Protein AF-A0A955WW92-F1 (afdb_monomer_lite)

Foldseek 3Di:
DDDDPDPPPPPQFDKDFDQLQAPLQCQLCVQAPQNQKAFADDQDPNNRYTHIDGDRVSDPSPCSSCVRGLGNRGIDTPPDDDDDDPDDVCVVPNPDPDPPDDDPPPPDDDPDDDPPPDDDDDDDPLCVVLVVCVVVVAQEEEEEDDPPNVVNLVVSVVVNVVVVGDRYHDPALLRRLVVLQVCLVVVHAYEYTEEQVSVVSNVVSVVVCVVVVRDYYYHYQYDRDDDPGDNTHDDNPD

Structure (mmCIF, N/CA/C/O backbone):
data_AF-A0A955WW92-F1
#
_entry.id   AF-A0A955WW92-F1
#
loop_
_atom_site.group_PDB
_atom_site.id
_atom_site.type_symbol
_atom_site.label_atom_id
_atom_site.label_alt_id
_atom_site.label_comp_id
_atom_site.label_asym_id
_atom_site.label_entity_id
_atom_site.label_seq_id
_atom_site.pdbx_PDB_ins_code
_atom_site.Cartn_x
_atom_site.Cartn_y
_atom_site.Cartn_z
_atom_site.occupancy
_atom_site.B_iso_or_equiv
_atom_site.auth_seq_id
_atom_site.auth_comp_id
_atom_site.auth_asym_id
_atom_site.auth_atom_id
_atom_site.pdbx_PDB_model_num
ATOM 1 N N . MET A 1 1 ? 54.633 -12.127 -27.081 1.00 38.53 1 MET A N 1
ATOM 2 C CA . MET A 1 1 ? 53.466 -12.913 -27.525 1.00 38.53 1 MET A CA 1
ATOM 3 C C . MET A 1 1 ? 52.402 -11.907 -27.925 1.00 38.53 1 MET A C 1
ATOM 5 O O . MET A 1 1 ? 52.014 -11.108 -27.085 1.00 38.53 1 MET A O 1
ATOM 9 N N . ALA A 1 2 ? 52.108 -11.813 -29.221 1.00 37.00 2 ALA A N 1
ATOM 10 C CA . ALA A 1 2 ? 51.209 -10.807 -29.782 1.00 37.00 2 ALA A CA 1
ATOM 11 C C . ALA A 1 2 ? 49.784 -10.985 -29.234 1.00 37.00 2 ALA A C 1
ATOM 13 O O . ALA A 1 2 ? 49.307 -12.113 -29.138 1.00 37.00 2 ALA A O 1
ATOM 14 N N . LEU A 1 3 ? 49.137 -9.876 -28.868 1.00 39.69 3 LEU A N 1
ATOM 15 C CA . LEU A 1 3 ? 47.709 -9.839 -28.565 1.00 39.69 3 LEU A CA 1
ATOM 16 C C . LEU A 1 3 ? 46.942 -10.151 -29.858 1.00 39.69 3 LEU A C 1
ATOM 18 O O . LEU A 1 3 ? 47.139 -9.476 -30.869 1.00 39.69 3 LEU A O 1
ATOM 22 N N . ASP A 1 4 ? 46.121 -11.198 -29.823 1.00 38.81 4 ASP A N 1
ATOM 23 C CA . ASP A 1 4 ? 45.221 -11.585 -30.908 1.00 38.81 4 ASP A CA 1
ATOM 24 C C . ASP A 1 4 ? 44.188 -10.459 -31.152 1.00 38.81 4 ASP A C 1
ATOM 26 O O . ASP A 1 4 ? 43.454 -10.099 -30.230 1.00 38.81 4 ASP A O 1
ATOM 30 N N . PRO A 1 5 ? 44.119 -9.861 -32.358 1.00 43.94 5 PRO A N 1
ATOM 31 C CA . PRO A 1 5 ? 43.208 -8.761 -32.670 1.00 43.94 5 PRO A CA 1
ATOM 32 C C . PRO A 1 5 ? 41.754 -9.200 -32.918 1.00 43.94 5 PRO A C 1
ATOM 34 O O . PRO A 1 5 ? 40.933 -8.379 -33.331 1.00 43.94 5 PRO A O 1
ATOM 37 N N . LYS A 1 6 ? 41.389 -10.462 -32.671 1.00 41.72 6 LYS A N 1
ATOM 38 C CA . LYS A 1 6 ? 39.992 -10.911 -32.709 1.00 41.72 6 LYS A CA 1
ATOM 39 C C . LYS A 1 6 ? 39.391 -10.936 -31.308 1.00 41.72 6 LYS A C 1
ATOM 41 O O . LYS A 1 6 ? 39.123 -11.996 -30.755 1.00 41.72 6 LYS A O 1
ATOM 46 N N . ALA A 1 7 ? 39.094 -9.753 -30.771 1.00 43.50 7 ALA A N 1
ATOM 47 C CA . ALA A 1 7 ? 38.021 -9.645 -29.791 1.00 43.50 7 ALA A CA 1
ATOM 48 C C . ALA A 1 7 ? 36.736 -10.129 -30.482 1.00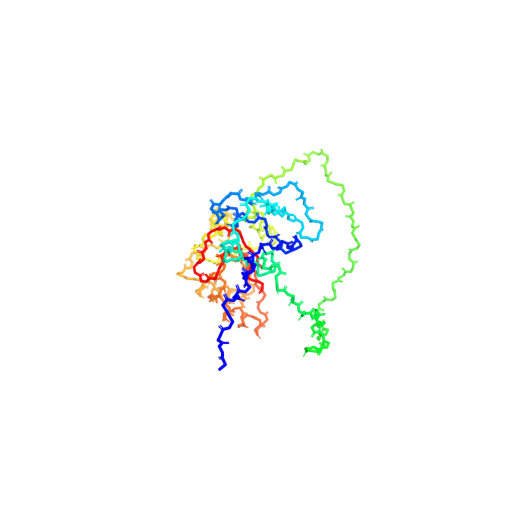 43.50 7 ALA A C 1
ATOM 50 O O . ALA A 1 7 ? 36.171 -9.443 -31.339 1.00 43.50 7 ALA A O 1
ATOM 51 N N . THR A 1 8 ? 36.334 -11.362 -30.182 1.00 45.41 8 THR A N 1
ATOM 52 C CA . THR A 1 8 ? 35.000 -11.891 -30.453 1.00 45.41 8 THR A CA 1
ATOM 53 C C . THR A 1 8 ? 34.001 -10.816 -30.043 1.00 45.41 8 THR A C 1
ATOM 55 O O . THR A 1 8 ? 34.018 -10.371 -28.899 1.00 45.41 8 THR A O 1
ATOM 58 N N . LYS A 1 9 ? 33.193 -10.322 -30.992 1.00 49.69 9 LYS A N 1
ATOM 59 C CA . LYS A 1 9 ? 32.118 -9.365 -30.700 1.00 49.69 9 LYS A CA 1
ATOM 60 C C . LYS A 1 9 ? 31.280 -9.961 -29.574 1.00 49.69 9 LYS A C 1
ATOM 62 O O . LYS A 1 9 ? 30.564 -10.923 -29.826 1.00 49.69 9 LYS A O 1
ATOM 67 N N . THR A 1 10 ? 31.395 -9.419 -28.366 1.00 60.53 10 THR A N 1
ATOM 68 C CA . THR A 1 10 ? 30.527 -9.791 -27.254 1.00 60.53 10 THR A CA 1
ATOM 69 C C . THR A 1 10 ? 29.104 -9.522 -27.718 1.00 60.53 10 THR A C 1
ATOM 71 O O . THR A 1 10 ? 28.773 -8.392 -28.097 1.00 60.53 10 THR A O 1
ATOM 74 N N . GLU A 1 11 ? 28.306 -10.579 -27.835 1.00 70.00 11 GLU A N 1
ATOM 75 C CA . GLU A 1 11 ? 26.920 -10.466 -28.260 1.00 70.00 11 GLU A CA 1
ATOM 76 C C . GLU A 1 11 ? 26.195 -9.559 -27.264 1.00 70.00 11 GLU A C 1
ATOM 78 O O . GLU A 1 11 ? 26.387 -9.670 -26.054 1.00 70.00 11 GLU A O 1
ATOM 83 N N . LYS A 1 12 ? 25.451 -8.570 -27.766 1.00 78.25 12 LYS A N 1
ATOM 84 C CA . LYS A 1 12 ? 24.792 -7.610 -26.878 1.00 78.25 12 LYS A CA 1
ATOM 85 C C . LYS A 1 12 ? 23.699 -8.331 -26.087 1.00 78.25 12 LYS A C 1
ATOM 87 O O . LYS A 1 12 ? 22.931 -9.070 -26.710 1.00 78.25 12 LYS A O 1
ATOM 92 N N . PRO A 1 13 ? 23.570 -8.073 -24.775 1.00 83.25 13 PRO A N 1
ATOM 93 C CA . PRO A 1 13 ? 22.548 -8.710 -23.963 1.00 83.25 13 PRO A CA 1
ATOM 94 C C . PRO A 1 13 ? 21.163 -8.350 -24.504 1.00 83.25 13 PRO A C 1
ATOM 96 O O . PRO A 1 13 ? 20.821 -7.176 -24.689 1.00 83.25 13 PRO A O 1
ATOM 99 N N . ARG A 1 14 ? 20.371 -9.382 -24.794 1.00 89.19 14 ARG A N 1
ATOM 100 C CA . ARG A 1 14 ? 18.961 -9.241 -25.162 1.00 89.19 14 ARG A CA 1
ATOM 101 C C . ARG A 1 14 ? 18.098 -9.471 -23.922 1.00 89.19 14 ARG A C 1
ATOM 103 O O . ARG A 1 14 ? 18.472 -10.300 -23.091 1.00 89.19 14 ARG A O 1
ATOM 110 N N . PRO A 1 15 ? 16.976 -8.745 -23.788 1.00 91.25 15 PRO A N 1
ATOM 111 C CA . PRO A 1 15 ? 16.075 -8.947 -22.668 1.00 91.25 15 PRO A CA 1
ATOM 112 C C . PRO A 1 15 ? 15.422 -10.328 -22.733 1.00 91.25 15 PRO A C 1
ATOM 114 O O . PRO A 1 15 ? 14.862 -10.705 -23.762 1.00 91.25 15 PRO A O 1
ATOM 117 N N . HIS A 1 16 ? 15.477 -11.034 -21.614 1.00 91.31 16 HIS A N 1
ATOM 118 C CA . HIS A 1 16 ? 14.640 -12.168 -21.269 1.00 91.31 16 HIS A CA 1
ATOM 119 C C . HIS A 1 16 ? 13.472 -11.676 -20.420 1.00 91.31 16 HIS A C 1
ATOM 121 O O . HIS A 1 16 ? 13.667 -10.829 -19.545 1.00 91.31 16 HIS A O 1
ATOM 127 N N . LEU A 1 17 ? 12.277 -12.208 -20.656 1.00 91.62 17 LEU A N 1
ATOM 128 C CA . LEU A 1 17 ? 11.113 -11.972 -19.812 1.00 91.62 17 LEU A CA 1
ATOM 129 C C . LEU A 1 17 ? 10.747 -13.274 -19.114 1.00 91.62 17 LEU A C 1
ATOM 131 O O . LEU A 1 17 ? 10.405 -14.248 -19.780 1.00 91.62 17 LEU A O 1
ATOM 135 N N . THR A 1 18 ? 10.726 -13.243 -17.788 1.00 91.06 18 THR A N 1
ATOM 136 C CA . THR A 1 18 ? 10.125 -14.310 -16.992 1.00 91.06 18 THR A CA 1
ATOM 137 C C . THR A 1 18 ? 8.721 -13.864 -16.596 1.00 91.06 18 THR A C 1
ATOM 139 O O . THR A 1 18 ? 8.537 -13.036 -15.701 1.00 91.06 18 THR A O 1
ATOM 142 N N . GLU A 1 19 ? 7.717 -14.364 -17.322 1.00 90.56 19 GLU A N 1
ATOM 143 C CA . GLU A 1 19 ? 6.335 -13.864 -17.246 1.00 90.56 19 GLU A CA 1
ATOM 144 C C . GLU A 1 19 ? 5.738 -13.924 -15.837 1.00 90.56 19 GLU A C 1
ATOM 146 O O . GLU A 1 19 ? 5.075 -12.971 -15.432 1.00 90.56 19 GLU A O 1
ATOM 151 N N . GLU A 1 20 ? 6.046 -14.964 -15.055 1.00 88.44 20 GLU A N 1
ATOM 152 C CA . GLU A 1 20 ? 5.532 -15.124 -13.683 1.00 88.44 20 GLU A CA 1
ATOM 153 C C . GLU A 1 20 ? 5.978 -14.010 -12.723 1.00 88.44 20 GLU A C 1
ATOM 155 O O . GLU A 1 20 ? 5.318 -13.738 -11.719 1.00 88.44 20 GLU A O 1
ATOM 160 N N . PHE A 1 21 ? 7.085 -13.335 -13.036 1.00 87.50 21 PHE A N 1
ATOM 161 C CA . PHE A 1 21 ? 7.579 -12.196 -12.270 1.00 87.50 21 PHE A CA 1
ATOM 162 C C . PHE A 1 21 ? 7.198 -10.862 -12.923 1.00 87.50 21 PHE A C 1
ATOM 164 O O . PHE A 1 21 ? 7.322 -9.803 -12.306 1.00 87.50 21 PHE A O 1
ATOM 171 N N . CYS A 1 22 ? 6.676 -10.859 -14.150 1.00 90.38 22 CYS A N 1
ATOM 172 C CA . CYS A 1 22 ? 6.310 -9.619 -14.816 1.00 90.38 22 CYS A CA 1
ATOM 173 C C . CYS A 1 22 ? 5.167 -8.903 -14.084 1.00 90.38 22 CYS A C 1
ATOM 175 O O . CYS A 1 22 ? 4.072 -9.427 -13.911 1.00 90.38 22 CYS A O 1
ATOM 177 N N . LYS A 1 23 ? 5.396 -7.642 -13.700 1.00 87.75 23 LYS A N 1
ATOM 178 C CA . LYS A 1 23 ? 4.391 -6.838 -12.984 1.00 87.75 23 LYS A CA 1
ATOM 179 C C . LYS A 1 23 ? 3.398 -6.105 -13.889 1.00 87.75 23 LYS A C 1
ATOM 181 O O . LYS A 1 23 ? 2.583 -5.342 -13.382 1.00 87.75 23 LYS A O 1
ATOM 186 N N . GLY A 1 24 ? 3.519 -6.235 -15.213 1.00 87.94 24 GLY A N 1
ATOM 187 C CA . GLY A 1 24 ? 2.654 -5.533 -16.176 1.00 87.94 24 GLY A CA 1
ATOM 188 C C . GLY A 1 24 ? 2.676 -3.999 -16.065 1.00 87.94 24 GLY A C 1
ATOM 189 O O . GLY A 1 24 ? 1.778 -3.319 -16.545 1.00 87.94 24 GLY A O 1
ATOM 190 N N . CYS A 1 25 ? 3.689 -3.418 -15.412 1.00 88.00 25 CYS A N 1
ATOM 191 C CA . CYS A 1 25 ? 3.707 -1.992 -15.062 1.00 88.00 25 CYS A CA 1
ATOM 192 C C . CYS A 1 25 ? 4.029 -1.044 -16.234 1.00 88.00 25 CYS A C 1
ATOM 194 O O . CYS A 1 25 ? 3.962 0.173 -16.069 1.00 88.00 25 CYS A O 1
ATOM 196 N N . GLY A 1 26 ? 4.456 -1.570 -17.389 1.00 89.94 26 GLY A N 1
ATOM 197 C CA . GLY A 1 26 ? 4.792 -0.776 -18.580 1.00 89.94 26 GLY A CA 1
ATOM 198 C C . GLY A 1 26 ? 6.066 0.082 -18.481 1.00 89.94 26 GLY A C 1
ATOM 199 O O . GLY A 1 26 ? 6.333 0.897 -19.369 1.00 89.94 26 GLY A O 1
ATOM 200 N N . ARG A 1 27 ? 6.898 -0.082 -17.440 1.00 88.56 27 ARG A N 1
ATOM 201 C CA . ARG A 1 27 ? 8.160 0.681 -17.307 1.00 88.56 27 ARG A CA 1
ATOM 202 C C . ARG A 1 27 ? 9.132 0.383 -18.445 1.00 88.56 27 ARG A C 1
ATOM 204 O O . ARG A 1 27 ? 9.668 1.309 -19.043 1.00 88.56 27 ARG A O 1
ATOM 211 N N . CYS A 1 28 ? 9.307 -0.890 -18.786 1.00 92.75 28 CYS A N 1
ATOM 212 C CA . CYS A 1 28 ? 10.159 -1.321 -19.892 1.00 92.75 28 CYS A CA 1
ATOM 213 C C . CYS A 1 28 ? 9.641 -0.857 -21.266 1.00 92.75 28 CYS A C 1
ATOM 215 O O . CYS A 1 28 ? 10.456 -0.534 -22.125 1.00 92.75 28 CYS A O 1
ATOM 217 N N . VAL A 1 29 ? 8.317 -0.732 -21.443 1.00 94.25 29 VAL A N 1
ATOM 218 C CA . VAL A 1 29 ? 7.686 -0.134 -22.637 1.00 94.25 29 VAL A CA 1
ATOM 219 C C . VAL A 1 29 ? 8.132 1.319 -22.788 1.00 94.25 29 VAL A C 1
ATOM 221 O O . VAL A 1 29 ? 8.684 1.704 -23.815 1.00 94.25 29 VAL A O 1
ATOM 224 N N . THR A 1 30 ? 7.974 2.114 -21.725 1.00 92.75 30 THR A N 1
ATOM 225 C CA . THR A 1 30 ? 8.376 3.533 -21.713 1.00 92.75 30 THR A CA 1
ATOM 226 C C . THR A 1 30 ? 9.889 3.707 -21.875 1.00 92.75 30 THR A C 1
ATOM 228 O O . THR A 1 30 ? 10.343 4.651 -22.516 1.00 92.75 30 THR A O 1
ATOM 231 N N . ALA A 1 31 ? 10.679 2.802 -21.296 1.00 93.62 31 ALA A N 1
ATOM 232 C CA . ALA A 1 31 ? 12.135 2.861 -21.341 1.00 93.62 31 ALA A CA 1
ATOM 233 C C . ALA A 1 31 ? 12.730 2.423 -22.689 1.00 93.62 31 ALA A C 1
ATOM 235 O O . ALA A 1 31 ? 13.904 2.691 -22.936 1.00 93.62 31 ALA A O 1
ATOM 236 N N . CYS A 1 32 ? 11.971 1.738 -23.554 1.00 95.06 32 CYS A N 1
ATOM 237 C CA . CYS A 1 32 ? 12.503 1.173 -24.789 1.00 95.06 32 CYS A CA 1
ATOM 238 C C . CYS A 1 32 ? 12.592 2.230 -25.910 1.00 95.06 32 CYS A C 1
ATOM 240 O O . CYS A 1 32 ? 11.572 2.572 -26.510 1.00 95.06 32 CYS A O 1
ATOM 242 N N . PRO A 1 33 ? 13.798 2.694 -26.303 1.00 94.06 33 PRO A N 1
ATOM 243 C CA . PRO A 1 33 ? 13.953 3.732 -27.330 1.00 94.06 33 PRO A CA 1
ATOM 244 C C . PRO A 1 33 ? 13.645 3.231 -28.748 1.00 94.06 33 PRO A C 1
ATOM 246 O O . PRO A 1 33 ? 13.582 4.014 -29.692 1.00 94.06 33 PRO A O 1
ATOM 249 N N . LYS A 1 34 ? 13.541 1.909 -28.915 1.00 95.38 34 LYS A N 1
ATOM 250 C CA . LYS A 1 34 ? 13.218 1.245 -30.180 1.00 95.38 34 LYS A CA 1
ATOM 251 C C . LYS A 1 34 ? 11.772 0.767 -30.246 1.00 95.38 34 LYS A C 1
ATOM 253 O O . LYS A 1 34 ? 11.393 0.230 -31.276 1.00 95.38 34 LYS A O 1
ATOM 258 N N . HIS A 1 35 ? 10.991 0.980 -29.182 1.00 95.12 35 HIS A N 1
ATOM 259 C CA . HIS A 1 35 ? 9.603 0.526 -29.082 1.00 95.12 35 HIS A CA 1
ATOM 260 C C . HIS A 1 35 ? 9.440 -0.983 -29.335 1.00 95.12 35 HIS A C 1
ATOM 262 O O . HIS A 1 35 ? 8.458 -1.424 -29.906 1.00 95.12 35 HIS A O 1
ATOM 268 N N . CYS A 1 36 ? 10.413 -1.781 -28.889 1.00 95.12 36 CYS A N 1
ATOM 269 C CA . CYS A 1 36 ? 10.411 -3.241 -29.025 1.00 95.12 36 CYS A CA 1
ATOM 270 C C . CYS A 1 36 ? 9.604 -3.960 -27.934 1.00 95.12 36 CYS A C 1
ATOM 272 O O . CYS A 1 36 ? 9.711 -5.175 -27.807 1.00 95.12 36 CYS A O 1
ATOM 274 N N . ILE A 1 37 ? 8.930 -3.222 -27.052 1.00 95.75 37 ILE A N 1
ATOM 275 C CA . ILE A 1 37 ? 8.246 -3.779 -25.885 1.00 95.75 37 ILE A CA 1
ATOM 276 C C . ILE A 1 37 ? 6.870 -3.145 -25.813 1.00 95.75 37 ILE A C 1
ATOM 278 O O . ILE A 1 37 ? 6.773 -1.918 -25.815 1.00 95.75 37 ILE A O 1
ATOM 282 N N . GLU A 1 38 ? 5.839 -3.971 -25.695 1.00 95.88 38 GLU A N 1
ATOM 283 C CA . GLU A 1 38 ? 4.443 -3.547 -25.577 1.00 95.88 38 GLU A CA 1
ATOM 284 C C . GLU A 1 38 ? 3.775 -4.243 -24.387 1.00 95.88 38 GLU A C 1
ATOM 286 O O . GLU A 1 38 ? 4.296 -5.224 -23.858 1.00 95.88 38 GLU A O 1
ATOM 291 N N . LEU A 1 39 ? 2.639 -3.720 -23.919 1.00 93.31 39 LEU A N 1
ATOM 292 C CA . LEU A 1 39 ? 1.809 -4.462 -22.968 1.00 93.31 39 LEU A CA 1
ATOM 293 C C . LEU A 1 39 ? 1.172 -5.639 -23.711 1.00 93.31 39 LEU A C 1
ATOM 295 O O . LEU A 1 39 ? 0.619 -5.434 -24.790 1.00 93.31 39 LEU A O 1
ATOM 299 N N . GLY A 1 40 ? 1.257 -6.840 -23.141 1.00 91.94 40 GLY A N 1
ATOM 300 C CA . GLY A 1 40 ? 0.605 -8.018 -23.697 1.00 91.94 40 GLY A CA 1
ATOM 301 C C . GLY A 1 40 ? -0.915 -7.962 -23.552 1.00 91.94 40 GLY A C 1
ATOM 302 O O . GLY A 1 40 ? -1.490 -7.002 -23.032 1.00 91.94 40 GLY A O 1
ATOM 303 N N . ASP A 1 41 ? -1.567 -9.021 -24.008 1.00 93.00 41 ASP A N 1
ATOM 304 C CA . ASP A 1 41 ? -3.021 -9.182 -24.002 1.00 93.00 41 ASP A CA 1
ATOM 305 C C . ASP A 1 41 ? -3.491 -10.412 -23.206 1.00 93.00 41 ASP A C 1
ATOM 307 O O . ASP A 1 41 ? -4.675 -10.514 -22.871 1.00 93.00 41 ASP A O 1
ATOM 311 N N . HIS A 1 42 ? -2.581 -11.320 -22.843 1.00 92.81 42 HIS A N 1
ATOM 312 C CA . HIS A 1 42 ? -2.877 -12.474 -21.998 1.00 92.81 42 HIS A CA 1
ATOM 313 C C . HIS A 1 42 ? -2.641 -12.189 -20.512 1.00 92.81 42 HIS A C 1
ATOM 315 O O . HIS A 1 42 ? -1.880 -11.304 -20.129 1.00 92.81 42 HIS A O 1
ATOM 321 N N . ILE A 1 43 ? -3.313 -12.956 -19.655 1.00 89.81 43 ILE A N 1
ATOM 322 C CA . ILE A 1 43 ? -3.103 -12.937 -18.204 1.00 89.81 43 ILE A CA 1
ATOM 323 C C . ILE A 1 43 ? -2.292 -14.179 -17.846 1.00 89.81 43 ILE A C 1
ATOM 325 O O . ILE A 1 43 ? -2.736 -15.298 -18.113 1.00 89.81 43 ILE A O 1
ATOM 329 N N . ASP A 1 44 ? -1.125 -13.992 -17.236 1.00 87.44 44 ASP A N 1
ATOM 330 C CA . ASP A 1 44 ? -0.325 -15.100 -16.725 1.00 87.44 44 ASP A CA 1
ATOM 331 C C . ASP A 1 44 ? -1.065 -15.766 -15.542 1.00 87.44 44 ASP A C 1
ATOM 333 O O .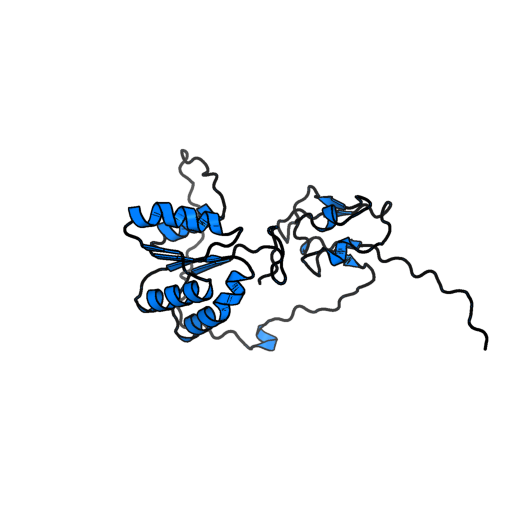 ASP A 1 44 ? -1.457 -15.084 -14.591 1.00 87.44 44 ASP A O 1
ATOM 337 N N . PRO A 1 45 ? -1.299 -17.090 -15.567 1.00 83.12 45 PRO A N 1
ATOM 338 C CA . PRO A 1 45 ? -2.136 -17.764 -14.575 1.00 83.12 45 PRO A CA 1
ATOM 339 C C . PRO A 1 45 ? -1.506 -17.839 -13.178 1.00 83.12 45 PRO A C 1
ATOM 341 O O . PRO A 1 45 ? -2.226 -18.099 -12.214 1.00 83.12 45 PRO A O 1
ATOM 344 N N . ARG A 1 46 ? -0.184 -17.649 -13.052 1.00 80.44 46 ARG A N 1
ATOM 345 C CA . ARG A 1 46 ? 0.516 -17.681 -11.760 1.00 80.44 46 ARG A CA 1
ATOM 346 C C . ARG A 1 46 ? 0.471 -16.327 -11.062 1.00 80.44 46 ARG A C 1
ATOM 348 O O . ARG A 1 46 ? 0.101 -16.253 -9.894 1.00 80.44 46 ARG A O 1
ATOM 355 N N . SER A 1 47 ? 0.840 -15.270 -11.773 1.00 80.38 47 SER A N 1
ATOM 356 C CA . SER A 1 47 ? 0.886 -13.900 -11.258 1.00 80.38 47 SER A CA 1
ATOM 357 C C . SER A 1 47 ? -0.476 -13.203 -11.293 1.00 80.38 47 SER A C 1
ATOM 359 O O . SER A 1 47 ? -0.717 -12.292 -10.501 1.00 80.38 47 SER A O 1
ATOM 361 N N . GLY A 1 48 ? -1.371 -13.607 -12.201 1.00 85.00 48 GLY A N 1
ATOM 362 C CA . GLY A 1 48 ? -2.644 -12.933 -12.465 1.00 85.00 48 GLY A CA 1
ATOM 363 C C . GLY A 1 48 ? -2.492 -11.571 -13.151 1.00 85.00 48 GLY A C 1
ATOM 364 O O . GLY A 1 48 ? -3.453 -10.802 -13.195 1.00 85.00 48 GLY A O 1
ATOM 365 N N . LEU A 1 49 ? -1.298 -11.248 -13.656 1.00 86.88 49 LEU A N 1
ATOM 366 C CA . LEU A 1 49 ? -0.977 -9.983 -14.315 1.00 86.88 49 LEU A CA 1
ATOM 367 C C . LEU A 1 49 ? -0.831 -10.179 -15.824 1.00 86.88 49 LEU A C 1
ATOM 369 O O . LEU A 1 49 ? -0.718 -11.304 -16.299 1.00 86.88 49 LEU A O 1
ATOM 373 N N . THR A 1 50 ? -0.845 -9.075 -16.570 1.00 92.12 50 THR A N 1
ATOM 374 C CA . THR A 1 50 ? -0.629 -9.061 -18.022 1.00 92.12 50 THR A CA 1
ATOM 375 C C . THR A 1 50 ? 0.843 -8.771 -18.317 1.00 92.12 50 THR A C 1
ATOM 377 O O . THR A 1 50 ? 1.271 -7.623 -18.130 1.00 92.12 50 THR A O 1
ATOM 380 N N . PRO A 1 51 ? 1.647 -9.774 -18.723 1.00 94.19 51 PRO A N 1
ATOM 381 C CA . PRO A 1 51 ? 3.059 -9.574 -19.020 1.00 94.19 51 PRO A CA 1
ATOM 382 C C . PRO A 1 51 ? 3.255 -8.684 -20.250 1.00 94.19 51 PRO A C 1
ATOM 384 O O . PRO A 1 51 ? 2.341 -8.467 -21.040 1.00 94.19 51 PRO A O 1
ATOM 387 N N . VAL A 1 52 ? 4.460 -8.141 -20.417 1.00 95.31 52 VAL A N 1
ATOM 388 C CA . VAL A 1 52 ? 4.824 -7.421 -21.648 1.00 95.31 52 VAL A CA 1
ATOM 389 C C . VAL A 1 52 ? 5.163 -8.395 -22.774 1.00 95.31 52 VAL A C 1
ATOM 391 O O . VAL A 1 52 ? 5.564 -9.522 -22.516 1.00 95.31 52 VAL A O 1
ATOM 394 N N . THR A 1 53 ? 5.075 -7.955 -24.023 1.00 95.12 53 THR A N 1
ATOM 395 C CA . THR A 1 53 ? 5.537 -8.718 -25.192 1.00 95.12 53 THR A CA 1
ATOM 396 C C . THR A 1 53 ? 6.814 -8.088 -25.744 1.00 95.12 53 THR A C 1
ATOM 398 O O . THR A 1 53 ? 6.958 -6.864 -25.722 1.00 95.12 53 THR A O 1
ATOM 401 N N . LEU A 1 54 ? 7.759 -8.913 -26.210 1.00 94.38 54 LEU A N 1
ATOM 402 C CA . LEU A 1 54 ? 9.069 -8.478 -26.708 1.00 94.38 54 LEU A CA 1
ATOM 403 C C . LEU A 1 54 ? 9.221 -8.756 -28.212 1.00 94.38 54 LEU A C 1
ATOM 405 O O . LEU A 1 54 ? 9.129 -9.904 -28.640 1.00 94.38 54 LEU A O 1
ATOM 409 N N . ASP A 1 55 ? 9.566 -7.731 -28.990 1.00 93.94 55 ASP A N 1
ATOM 410 C CA . ASP A 1 55 ? 10.091 -7.866 -30.353 1.00 93.94 55 ASP A CA 1
ATOM 411 C C . ASP A 1 55 ? 11.627 -7.871 -30.315 1.00 93.94 55 ASP A C 1
ATOM 413 O O . ASP A 1 55 ? 12.304 -6.838 -30.246 1.00 93.94 55 ASP A O 1
ATOM 417 N N . LEU A 1 56 ? 12.202 -9.072 -30.338 1.00 91.81 56 LEU A N 1
ATOM 418 C CA . LEU A 1 56 ? 13.651 -9.249 -30.303 1.00 91.81 56 LEU A CA 1
ATOM 419 C C . LEU A 1 56 ? 14.325 -9.016 -31.663 1.00 91.81 56 LEU A C 1
ATOM 421 O O . LEU A 1 56 ? 15.553 -8.906 -31.699 1.00 91.81 56 LEU A O 1
ATOM 425 N N . GLU A 1 57 ? 13.579 -8.925 -32.765 1.00 91.25 57 GLU A N 1
ATOM 426 C CA . GLU A 1 57 ? 14.147 -8.664 -34.093 1.00 91.25 57 GLU A CA 1
ATOM 427 C C . GLU A 1 57 ? 14.543 -7.192 -34.235 1.00 91.25 57 GLU A C 1
ATOM 429 O O . GLU A 1 57 ? 15.634 -6.881 -34.719 1.00 91.25 57 GLU A O 1
ATOM 434 N N . ALA A 1 58 ? 13.709 -6.284 -33.724 1.00 90.00 58 ALA A N 1
ATOM 435 C CA . ALA A 1 5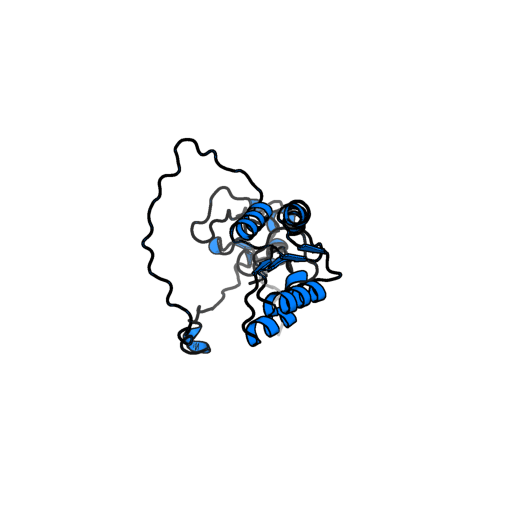8 ? 13.982 -4.847 -33.706 1.00 90.00 58 ALA A CA 1
ATOM 436 C C . ALA A 1 58 ? 14.935 -4.401 -32.570 1.00 90.00 58 ALA A C 1
ATOM 438 O O . ALA A 1 58 ? 15.361 -3.238 -32.519 1.00 90.00 58 ALA A O 1
ATOM 439 N N . CYS A 1 59 ? 15.285 -5.305 -31.648 1.00 92.56 59 CYS A N 1
ATOM 440 C CA . CYS A 1 59 ? 16.005 -4.976 -30.420 1.00 92.56 59 CYS A CA 1
ATOM 441 C C . CYS A 1 59 ? 17.482 -4.608 -30.655 1.00 92.56 59 CYS A C 1
ATOM 443 O O . CYS A 1 59 ? 18.260 -5.342 -31.263 1.00 92.56 59 CYS A O 1
ATOM 445 N N . SER A 1 60 ? 17.908 -3.474 -30.089 1.00 90.75 60 SER A N 1
ATOM 446 C CA . SER A 1 60 ? 19.294 -2.988 -30.176 1.00 90.75 60 SER A CA 1
ATOM 447 C C . SER A 1 60 ? 20.235 -3.529 -29.088 1.00 90.75 60 SER A C 1
ATOM 449 O O . SER A 1 60 ? 21.441 -3.260 -29.155 1.00 90.75 60 SER A O 1
ATOM 451 N N . GLY A 1 61 ? 19.700 -4.239 -28.085 1.00 91.19 61 GLY A N 1
ATOM 452 C CA . GLY A 1 61 ? 20.449 -4.754 -26.931 1.00 91.19 61 GLY A CA 1
ATOM 453 C C . GLY A 1 61 ? 21.037 -3.661 -26.028 1.00 91.19 61 GLY A C 1
ATOM 454 O O . GLY A 1 61 ? 22.161 -3.797 -25.559 1.00 91.19 61 GLY A O 1
ATOM 455 N N . CYS A 1 62 ? 20.338 -2.528 -25.858 1.00 91.38 62 CYS A N 1
ATOM 456 C CA . CYS A 1 62 ? 20.826 -1.383 -25.066 1.00 91.38 62 CYS A CA 1
ATOM 457 C C . CYS A 1 62 ? 20.686 -1.541 -23.545 1.00 91.38 62 CYS A C 1
ATOM 459 O O . CYS A 1 62 ? 21.371 -0.849 -22.804 1.00 91.38 62 CYS A O 1
ATOM 461 N N . GLY A 1 63 ? 19.777 -2.405 -23.100 1.00 90.12 63 GLY A N 1
ATOM 462 C CA . GLY A 1 63 ? 19.595 -2.767 -21.699 1.00 90.12 63 GLY A CA 1
ATOM 463 C C . GLY A 1 63 ? 18.753 -1.876 -20.797 1.00 90.12 63 GLY A C 1
ATOM 464 O O . GLY A 1 63 ? 18.402 -2.267 -19.691 1.00 90.12 63 GLY A O 1
ATOM 465 N N . LEU A 1 64 ? 18.271 -0.749 -21.309 1.00 92.19 64 LEU A N 1
ATOM 466 C CA . LEU A 1 64 ? 17.424 0.173 -20.542 1.00 92.19 64 LEU A CA 1
ATOM 467 C C . LEU A 1 64 ? 16.148 -0.470 -19.965 1.00 92.19 64 LEU A C 1
ATOM 469 O O . LEU A 1 64 ? 15.587 0.025 -18.993 1.00 92.19 64 LEU A O 1
ATOM 473 N N . CYS A 1 65 ? 15.667 -1.561 -20.563 1.00 91.69 65 CYS A N 1
ATOM 474 C CA . CYS A 1 65 ? 14.478 -2.272 -20.099 1.00 91.69 65 CYS A CA 1
ATOM 475 C C . CYS A 1 65 ? 14.700 -3.057 -18.798 1.00 91.69 65 CYS A C 1
ATOM 477 O O . CYS A 1 65 ? 13.784 -3.070 -17.978 1.00 91.69 65 CYS A O 1
ATOM 479 N N . PHE A 1 66 ? 15.875 -3.664 -18.593 1.00 88.62 66 PHE A N 1
ATOM 480 C CA . PHE A 1 66 ? 16.199 -4.341 -17.333 1.00 88.62 66 PHE A CA 1
ATOM 481 C C . PHE A 1 66 ? 16.550 -3.334 -16.234 1.00 88.62 66 PHE A C 1
ATOM 483 O O . PHE A 1 66 ? 16.038 -3.462 -15.127 1.00 88.62 66 PHE A O 1
ATOM 490 N N . ASP A 1 67 ? 17.271 -2.255 -16.557 1.00 87.31 67 ASP A N 1
ATOM 491 C CA . ASP A 1 67 ? 17.540 -1.164 -15.600 1.00 87.31 67 ASP A CA 1
ATOM 492 C C . ASP A 1 67 ? 16.252 -0.481 -15.103 1.00 87.31 67 ASP A C 1
ATOM 494 O O . ASP A 1 67 ? 16.174 0.004 -13.974 1.00 87.31 67 ASP A O 1
ATOM 498 N N . ALA A 1 68 ? 15.223 -0.423 -15.953 1.00 88.88 68 ALA A N 1
ATOM 499 C CA . ALA A 1 68 ? 13.926 0.152 -15.610 1.00 88.88 68 ALA A CA 1
ATOM 500 C C . ALA A 1 68 ? 12.979 -0.831 -14.900 1.00 88.88 68 ALA A C 1
ATOM 502 O O . ALA A 1 68 ? 11.918 -0.408 -14.417 1.00 88.88 68 ALA A O 1
ATOM 503 N N . CYS A 1 69 ? 13.300 -2.127 -14.869 1.00 88.31 69 CYS A N 1
ATOM 504 C CA . CYS A 1 69 ? 12.409 -3.136 -14.317 1.00 88.31 69 CYS A CA 1
ATOM 505 C C . CYS A 1 69 ? 12.339 -2.994 -12.782 1.00 88.31 69 CYS A C 1
ATOM 507 O O . CYS A 1 69 ? 13.373 -3.018 -12.121 1.00 88.31 69 CYS A O 1
ATOM 509 N N . PRO A 1 70 ? 11.139 -2.838 -12.179 1.00 80.75 70 PRO A N 1
ATOM 510 C CA . PRO A 1 70 ? 10.998 -2.804 -10.718 1.00 80.75 70 PRO A CA 1
ATOM 511 C C . PRO A 1 70 ? 11.202 -4.173 -10.067 1.00 80.75 70 PRO A C 1
ATOM 513 O O . PRO A 1 70 ? 11.336 -4.246 -8.852 1.00 80.75 70 PRO A O 1
ATOM 516 N N . GLU A 1 71 ? 11.121 -5.235 -10.864 1.00 84.75 71 GLU A N 1
ATOM 517 C CA . GLU A 1 71 ? 11.204 -6.616 -10.423 1.00 84.75 71 GLU A CA 1
ATOM 518 C C . GLU A 1 71 ? 12.488 -7.220 -11.003 1.00 84.75 71 GLU A C 1
ATOM 520 O O . GLU A 1 71 ? 12.538 -7.420 -12.222 1.00 84.75 71 GLU A O 1
ATOM 525 N N . PRO A 1 72 ? 13.518 -7.502 -10.187 1.00 70.94 72 PRO A N 1
ATOM 526 C CA . PRO A 1 72 ? 14.801 -8.012 -10.676 1.00 70.94 72 PRO A CA 1
ATOM 527 C C . PRO A 1 72 ? 14.676 -9.300 -11.502 1.00 70.94 72 PRO A C 1
ATOM 529 O O . PRO A 1 72 ? 15.515 -9.548 -12.362 1.00 70.94 72 PRO A O 1
ATOM 532 N N . PHE A 1 73 ? 13.616 -10.086 -11.290 1.00 80.50 73 PHE A N 1
ATOM 533 C CA . PHE A 1 73 ? 13.380 -11.346 -12.001 1.00 80.50 73 PHE A CA 1
ATOM 534 C C . PHE A 1 73 ? 12.413 -11.234 -13.177 1.00 80.50 73 PHE A C 1
ATOM 536 O O . PHE A 1 73 ? 12.313 -12.159 -13.973 1.00 80.50 73 PHE A O 1
ATOM 543 N N . GLY A 1 74 ? 11.703 -10.113 -13.316 1.00 86.69 74 GLY A N 1
ATOM 544 C CA . GLY A 1 74 ? 10.736 -9.932 -14.394 1.00 86.69 74 GLY A CA 1
ATOM 545 C C . GLY A 1 74 ? 11.432 -9.826 -15.743 1.00 86.69 74 GLY A C 1
ATOM 546 O O . GLY A 1 74 ? 11.086 -10.537 -16.679 1.00 86.69 74 GLY A O 1
ATOM 547 N N . LEU A 1 75 ? 12.422 -8.940 -15.845 1.00 90.06 75 LEU A N 1
ATOM 548 C CA . LEU A 1 75 ? 13.101 -8.641 -17.099 1.00 90.06 75 LEU A CA 1
ATOM 549 C C . LEU A 1 75 ? 14.605 -8.562 -16.841 1.00 90.06 75 LEU A C 1
ATOM 551 O O . LEU A 1 75 ? 15.060 -7.664 -16.137 1.00 90.06 75 LEU A O 1
ATOM 555 N N . HIS A 1 76 ? 15.358 -9.509 -17.393 1.00 87.62 76 HIS A N 1
ATOM 556 C CA . HIS A 1 76 ? 16.784 -9.686 -17.110 1.00 87.62 76 HIS A CA 1
ATOM 557 C C . HIS A 1 76 ? 17.573 -10.018 -18.386 1.00 87.62 76 HIS A C 1
ATOM 559 O O . HIS A 1 76 ? 16.979 -10.338 -19.415 1.00 87.62 76 HIS A O 1
ATOM 565 N N . PRO A 1 77 ? 18.908 -9.914 -18.380 1.00 87.94 77 PRO A N 1
ATOM 566 C CA . PRO A 1 77 ? 19.726 -10.358 -19.506 1.00 87.94 77 PRO A CA 1
ATOM 567 C C . PRO A 1 77 ? 19.663 -11.889 -19.693 1.00 87.94 77 PRO A C 1
ATOM 569 O O . PRO A 1 77 ? 19.642 -12.636 -18.714 1.00 87.94 77 PRO A O 1
ATOM 572 N N . ASN A 1 78 ? 19.632 -12.360 -20.949 1.00 77.25 78 ASN A N 1
ATOM 573 C CA . ASN A 1 78 ? 19.611 -13.795 -21.304 1.00 77.25 78 ASN A CA 1
ATOM 574 C C . ASN A 1 78 ? 20.845 -14.592 -20.822 1.00 77.25 78 ASN A C 1
ATOM 576 O O . ASN A 1 78 ? 20.805 -15.816 -20.822 1.00 77.25 78 ASN A O 1
ATOM 580 N N . ASP A 1 79 ? 21.947 -13.928 -20.476 1.00 67.62 79 ASP A N 1
ATOM 581 C CA . ASP A 1 79 ? 23.204 -14.540 -20.028 1.00 67.62 79 ASP A CA 1
ATOM 582 C C . ASP A 1 79 ? 23.291 -14.730 -18.505 1.00 67.62 79 ASP A C 1
ATOM 584 O O . ASP A 1 79 ? 24.306 -15.216 -18.006 1.00 67.62 79 ASP A O 1
ATOM 588 N N . VAL A 1 80 ? 22.237 -14.376 -17.762 1.00 64.56 80 VAL A N 1
ATOM 589 C CA . VAL A 1 80 ? 22.175 -14.596 -16.315 1.00 64.56 80 VAL A CA 1
ATOM 590 C C . VAL A 1 80 ? 21.395 -15.874 -16.028 1.00 64.56 80 VAL A C 1
ATOM 592 O O . VAL A 1 80 ? 20.166 -15.873 -15.980 1.00 64.56 80 VAL A O 1
ATOM 595 N N . GLU A 1 81 ? 22.122 -16.971 -15.825 1.00 60.19 81 GLU A N 1
ATOM 596 C CA . GLU A 1 81 ? 21.587 -18.123 -15.105 1.00 60.19 81 GLU A CA 1
ATOM 597 C C . GLU A 1 81 ? 21.629 -17.809 -13.619 1.00 60.19 81 GLU A C 1
ATOM 599 O O . GLU A 1 81 ? 22.679 -17.519 -13.041 1.00 60.19 81 GLU A O 1
ATOM 604 N N . TYR A 1 82 ? 20.463 -17.845 -13.001 1.00 59.56 82 TYR A N 1
ATOM 605 C CA . TYR A 1 82 ? 20.365 -17.684 -11.577 1.00 59.56 82 TYR A CA 1
ATOM 606 C C . TYR A 1 82 ? 20.134 -19.038 -10.911 1.00 59.56 82 TYR A C 1
ATOM 608 O O . TYR A 1 82 ? 19.076 -19.648 -11.055 1.00 59.56 82 TYR A O 1
ATOM 616 N N . GLU A 1 83 ? 21.122 -19.499 -10.152 1.00 55.66 83 GLU A N 1
ATOM 617 C CA . GLU A 1 83 ? 20.961 -20.643 -9.262 1.00 55.66 83 GLU A CA 1
ATOM 618 C C . GLU A 1 83 ? 20.382 -20.157 -7.929 1.00 55.66 83 GLU A C 1
ATOM 620 O O . GLU A 1 83 ? 21.098 -19.661 -7.058 1.00 55.66 83 GLU A O 1
ATOM 625 N N . TRP A 1 84 ? 19.069 -20.287 -7.757 1.00 61.56 84 TRP A N 1
ATOM 626 C CA . TRP A 1 84 ? 18.442 -20.202 -6.441 1.00 61.56 84 TRP A CA 1
ATOM 627 C C . TRP A 1 84 ? 17.550 -21.404 -6.202 1.00 61.56 84 TRP A C 1
ATOM 629 O O . TRP A 1 84 ? 16.799 -21.849 -7.069 1.00 61.56 84 TRP A O 1
ATOM 639 N N . GLU A 1 85 ? 17.599 -21.887 -4.972 1.00 60.06 85 GLU A N 1
ATOM 640 C CA . GLU A 1 85 ? 16.692 -22.898 -4.470 1.00 60.06 85 GLU A CA 1
ATOM 641 C C . GLU A 1 85 ? 15.795 -22.220 -3.435 1.00 60.06 85 GLU A C 1
ATOM 643 O O . GLU A 1 85 ? 16.271 -21.623 -2.463 1.00 60.06 85 GLU A O 1
ATOM 648 N N . MET A 1 86 ? 14.483 -22.239 -3.680 1.00 53.06 86 MET A N 1
ATOM 649 C CA . MET A 1 86 ? 13.516 -21.735 -2.714 1.00 53.06 86 MET A CA 1
ATOM 650 C C . MET A 1 86 ? 13.547 -22.665 -1.502 1.00 53.06 86 MET A C 1
ATOM 652 O O . MET A 1 86 ? 13.021 -23.774 -1.548 1.00 53.06 86 MET A O 1
ATOM 656 N N . SER A 1 87 ? 14.193 -22.214 -0.435 1.00 71.38 87 SER A N 1
ATOM 657 C CA . SER A 1 87 ? 14.308 -22.966 0.812 1.00 71.38 87 SER A CA 1
ATOM 658 C C . SER A 1 87 ? 13.096 -22.704 1.697 1.00 71.38 87 SER A C 1
ATOM 660 O O . SER A 1 87 ? 12.583 -21.583 1.764 1.00 71.38 87 SER A O 1
ATOM 662 N N . ASP A 1 88 ? 12.611 -23.747 2.372 1.00 73.75 88 ASP A N 1
ATOM 663 C CA . ASP A 1 88 ? 11.512 -23.595 3.324 1.00 73.75 88 ASP A CA 1
ATOM 664 C C . ASP A 1 88 ? 12.017 -22.721 4.489 1.00 73.75 88 ASP A C 1
ATOM 666 O O . ASP A 1 88 ? 13.037 -23.050 5.099 1.00 73.75 88 ASP A O 1
ATOM 670 N N . PRO A 1 89 ? 11.334 -21.618 4.858 1.00 72.81 89 PRO A N 1
ATOM 671 C CA . PRO A 1 89 ? 11.705 -20.817 6.023 1.00 72.81 89 PRO A CA 1
ATOM 672 C C . PRO A 1 89 ? 11.887 -21.645 7.303 1.00 72.81 89 PRO A C 1
ATOM 674 O O . PRO A 1 89 ? 12.667 -21.260 8.173 1.00 72.81 89 PRO A O 1
ATOM 677 N N . LYS A 1 90 ? 11.214 -22.797 7.425 1.00 81.19 90 LYS A N 1
ATOM 678 C CA . LYS A 1 90 ? 11.407 -23.731 8.541 1.00 81.19 90 LYS A CA 1
ATOM 679 C C . LYS A 1 90 ? 12.828 -24.279 8.636 1.00 81.19 90 LYS A C 1
ATOM 681 O O . LYS A 1 90 ? 13.268 -24.583 9.741 1.00 81.19 90 LYS A O 1
ATOM 686 N N . GLU A 1 91 ? 13.537 -24.404 7.519 1.00 84.25 91 GLU A N 1
ATOM 687 C CA . GLU A 1 91 ? 14.930 -24.862 7.489 1.00 84.25 91 GLU A CA 1
ATOM 688 C C . GLU A 1 91 ? 15.880 -23.823 8.094 1.00 84.25 91 GLU A C 1
ATOM 690 O O . GLU A 1 91 ? 16.872 -24.190 8.720 1.00 84.25 91 GLU A O 1
ATOM 695 N N . HIS A 1 92 ? 15.547 -22.533 7.983 1.00 80.44 92 HIS A N 1
ATOM 696 C CA . HIS A 1 92 ? 16.373 -21.428 8.490 1.00 80.44 92 HIS A CA 1
ATOM 697 C C . HIS A 1 92 ? 15.984 -20.975 9.895 1.00 80.44 92 HIS A C 1
ATOM 699 O O . HIS A 1 92 ? 16.843 -20.648 10.711 1.00 80.44 92 HIS A O 1
ATOM 705 N N . PHE A 1 93 ? 14.683 -20.936 10.178 1.00 81.44 93 PHE A N 1
ATOM 706 C CA . PHE A 1 93 ? 14.124 -20.322 11.386 1.00 81.44 93 PHE A CA 1
ATOM 707 C C . PHE A 1 93 ? 13.502 -21.340 12.349 1.00 81.44 93 PHE A C 1
ATOM 709 O O . PHE A 1 93 ? 12.994 -20.964 13.406 1.00 81.44 93 PHE A O 1
ATOM 716 N N . GLY A 1 94 ? 13.555 -22.629 12.003 1.00 82.50 94 GLY A N 1
ATOM 717 C CA . GLY A 1 94 ? 12.900 -23.696 12.747 1.00 82.50 94 GLY A CA 1
ATOM 718 C C . GLY A 1 94 ? 11.383 -23.738 12.523 1.00 82.50 94 GLY A C 1
ATOM 719 O O . GLY A 1 94 ? 10.813 -22.931 11.782 1.00 82.50 94 GLY A O 1
ATOM 720 N N . PRO A 1 95 ? 10.685 -24.698 13.153 1.00 78.56 95 PRO A N 1
ATOM 721 C CA . PRO A 1 95 ? 9.235 -24.771 13.068 1.00 78.56 95 PRO A CA 1
ATOM 722 C C . PRO A 1 95 ? 8.620 -23.494 13.645 1.00 78.56 95 PRO A C 1
ATOM 724 O O . PRO A 1 95 ? 8.958 -23.074 14.753 1.00 78.56 95 PRO A O 1
ATOM 727 N N . ARG A 1 96 ? 7.691 -22.889 12.897 1.00 61.62 96 ARG A N 1
ATOM 728 C CA . ARG A 1 96 ? 6.895 -21.759 13.384 1.00 61.62 96 ARG A CA 1
ATOM 729 C C . ARG A 1 96 ? 6.269 -22.159 14.728 1.00 61.62 96 ARG A C 1
ATOM 731 O O . ARG A 1 96 ? 5.567 -23.172 14.746 1.00 61.62 96 ARG A O 1
ATOM 738 N N . PRO A 1 97 ? 6.496 -21.405 15.821 1.00 71.25 97 PRO A N 1
ATOM 739 C CA . PRO A 1 97 ? 5.820 -21.667 17.082 1.00 71.25 97 PRO A CA 1
ATOM 740 C C . PRO A 1 97 ? 4.317 -21.705 16.818 1.00 71.25 97 PRO A C 1
ATOM 742 O O . PRO A 1 97 ? 3.784 -20.781 16.192 1.00 71.25 97 PRO A O 1
ATOM 745 N N . GLU A 1 98 ? 3.645 -22.783 17.224 1.00 62.41 98 GLU A N 1
ATOM 746 C CA . GLU A 1 98 ? 2.189 -22.836 17.143 1.00 62.41 98 GLU A CA 1
ATOM 747 C C . GLU A 1 98 ? 1.639 -21.626 17.893 1.00 62.41 98 GLU A C 1
ATOM 749 O O . GLU A 1 98 ? 1.975 -21.386 19.055 1.00 62.41 98 GLU A O 1
ATOM 754 N N . SER A 1 99 ? 0.845 -20.808 17.203 1.00 58.31 99 SER A N 1
ATOM 755 C CA . SER A 1 99 ? 0.231 -19.660 17.846 1.00 58.31 99 SER A CA 1
ATOM 756 C C . SER A 1 99 ? -0.694 -20.180 18.940 1.00 58.31 99 SER A C 1
ATOM 758 O O . SER A 1 99 ? -1.648 -20.891 18.636 1.00 58.31 99 SER A O 1
ATOM 760 N N . SER A 1 100 ? -0.481 -19.752 20.182 1.00 57.84 100 SER A N 1
ATOM 761 C CA . SER A 1 100 ? -1.456 -19.890 21.276 1.00 57.84 100 SER A CA 1
ATOM 762 C C . SER A 1 100 ? -2.742 -19.083 21.039 1.00 57.84 100 SER A C 1
ATOM 764 O O . SER A 1 100 ? -3.629 -19.051 21.892 1.00 57.84 100 SER A O 1
ATOM 766 N N . GLY A 1 101 ? -2.837 -18.401 19.894 1.00 61.91 101 GLY A N 1
ATOM 767 C CA . GLY A 1 101 ? -4.040 -17.735 19.438 1.00 61.91 101 GLY A CA 1
ATOM 768 C C . GLY A 1 101 ? -5.198 -18.716 19.226 1.00 61.91 101 GLY A C 1
ATOM 769 O O . GLY A 1 101 ? -4.993 -19.926 19.114 1.00 61.91 101 GLY A O 1
ATOM 770 N N . PRO A 1 102 ? -6.433 -18.197 19.168 1.00 60.12 102 PRO A N 1
ATOM 771 C CA . PRO A 1 102 ? -7.600 -19.016 18.890 1.00 60.12 102 PRO A CA 1
ATOM 772 C C . PRO A 1 102 ? -7.401 -19.760 17.568 1.00 60.12 102 PRO A C 1
ATOM 774 O O . PRO A 1 102 ? -7.089 -19.150 16.542 1.00 60.12 102 PRO A O 1
ATOM 777 N N . VAL A 1 103 ? -7.576 -21.081 17.605 1.00 68.50 103 VAL A N 1
ATOM 778 C CA . VAL A 1 103 ? -7.637 -21.900 16.394 1.00 68.50 103 VAL A CA 1
ATOM 779 C C . VAL A 1 103 ? -8.779 -21.343 15.556 1.00 68.50 103 VAL A C 1
ATOM 781 O O . VAL A 1 103 ? -9.901 -21.230 16.046 1.00 68.50 103 VAL A O 1
ATOM 784 N N . ALA A 1 104 ? -8.482 -20.931 14.323 1.00 57.12 104 ALA A N 1
ATOM 785 C CA . ALA A 1 104 ? -9.518 -20.478 13.412 1.00 57.12 104 ALA A CA 1
ATOM 786 C C . ALA A 1 104 ? -10.508 -21.628 13.223 1.00 57.12 104 ALA A C 1
ATOM 788 O O . ALA A 1 104 ? -10.127 -22.704 12.754 1.00 57.12 104 ALA A O 1
ATOM 789 N N . ASP A 1 105 ? -11.761 -21.410 13.615 1.00 75.69 105 ASP A N 1
ATOM 790 C CA . ASP A 1 105 ? -12.809 -22.387 13.373 1.00 75.69 105 ASP A CA 1
ATOM 791 C C . ASP A 1 105 ? -12.856 -22.679 11.872 1.00 75.69 105 ASP A C 1
ATOM 793 O O . ASP A 1 105 ? -12.897 -21.763 11.043 1.00 75.69 105 ASP A O 1
ATOM 797 N N . PHE A 1 106 ? -12.834 -23.963 11.510 1.00 70.44 106 PHE A N 1
ATOM 798 C CA . PHE A 1 106 ? -13.052 -24.366 10.130 1.00 70.44 106 PHE A CA 1
ATOM 799 C C . PHE A 1 106 ? -14.510 -24.064 9.780 1.00 70.44 106 PHE A C 1
ATOM 801 O O . PHE A 1 106 ? -15.413 -24.856 10.050 1.00 70.44 106 PHE A O 1
ATOM 808 N N . ILE A 1 107 ? -14.743 -22.882 9.217 1.00 72.69 107 ILE A N 1
ATOM 809 C CA . ILE A 1 107 ? -16.026 -22.493 8.649 1.00 72.69 107 ILE A CA 1
ATOM 810 C C . ILE A 1 107 ? -16.001 -22.991 7.198 1.00 72.69 107 ILE A C 1
ATOM 812 O O . ILE A 1 107 ? -15.316 -22.378 6.380 1.00 72.69 107 ILE A O 1
ATOM 816 N N . PRO A 1 108 ? -16.683 -24.103 6.855 1.00 70.31 108 PRO A N 1
ATOM 817 C CA . PRO A 1 108 ? -16.715 -24.585 5.481 1.00 70.31 108 PRO A CA 1
ATOM 818 C C . PRO A 1 108 ? -17.261 -23.496 4.557 1.00 70.31 108 PRO A C 1
ATOM 820 O O . PRO A 1 108 ? -18.242 -22.825 4.896 1.00 70.31 108 PRO A O 1
ATOM 823 N N . ASP A 1 109 ? -16.644 -23.353 3.383 1.00 71.88 109 ASP A N 1
ATOM 824 C CA . ASP A 1 109 ? -17.050 -22.383 2.372 1.00 71.88 109 ASP A CA 1
ATOM 825 C C . ASP A 1 109 ? -18.524 -22.583 2.010 1.00 71.88 109 ASP A C 1
ATOM 827 O O . ASP A 1 109 ? -18.912 -23.495 1.273 1.00 71.88 109 ASP A O 1
ATOM 831 N N . ARG A 1 110 ? -19.386 -21.710 2.529 1.00 78.19 110 ARG A N 1
ATOM 832 C CA . ARG A 1 110 ? -20.783 -21.668 2.119 1.00 78.19 110 ARG A CA 1
ATOM 833 C C . ARG A 1 110 ? -20.881 -20.755 0.909 1.00 78.19 110 ARG A C 1
ATOM 835 O O . ARG A 1 110 ? -20.733 -19.542 1.028 1.00 78.19 110 ARG A O 1
ATOM 842 N N . LYS A 1 111 ? -21.210 -21.318 -0.255 1.00 75.56 111 LYS A N 1
ATOM 843 C CA . LYS A 1 111 ? -21.650 -20.512 -1.401 1.00 75.56 111 LYS A CA 1
ATOM 844 C C . LYS A 1 111 ? -22.997 -19.886 -1.056 1.00 75.56 111 LYS A C 1
ATOM 846 O O . LYS A 1 111 ? -24.025 -20.560 -1.053 1.00 75.56 111 LYS A O 1
ATOM 851 N N . ILE A 1 112 ? -22.980 -18.606 -0.711 1.00 77.31 112 ILE A N 1
ATOM 852 C CA . ILE A 1 112 ? -24.190 -17.822 -0.487 1.00 77.31 112 ILE A CA 1
ATOM 853 C C . ILE A 1 112 ? -24.570 -17.213 -1.840 1.00 77.31 112 ILE A C 1
ATOM 855 O O . ILE A 1 112 ? -23.761 -16.468 -2.398 1.00 77.31 112 ILE A O 1
ATOM 859 N N . PRO A 1 113 ? -25.749 -17.532 -2.406 1.00 76.06 113 PRO A N 1
ATOM 860 C CA . PRO A 1 113 ? -26.208 -16.846 -3.602 1.00 76.06 113 PRO A CA 1
ATOM 861 C C . PRO A 1 113 ? -26.381 -15.366 -3.265 1.00 76.06 113 PRO A C 1
ATOM 863 O O . PRO A 1 113 ? -27.047 -15.021 -2.285 1.00 76.06 113 PRO A O 1
ATOM 866 N N . LEU A 1 114 ? -25.759 -14.495 -4.058 1.00 75.50 114 LEU A N 1
ATOM 867 C CA . LEU A 1 114 ? -26.018 -13.064 -3.959 1.00 75.50 114 LEU A CA 1
ATOM 868 C C . LEU A 1 114 ? -27.512 -12.832 -4.259 1.00 75.50 114 LEU A C 1
ATOM 870 O O . LEU A 1 114 ? -28.019 -13.416 -5.221 1.00 75.50 114 LEU A O 1
ATOM 874 N N . PRO A 1 115 ? -28.232 -12.036 -3.447 1.00 80.38 115 PRO A N 1
ATOM 875 C CA . PRO A 1 115 ? -29.592 -11.609 -3.762 1.00 80.38 115 PRO A CA 1
ATOM 876 C C . PRO A 1 115 ? -29.721 -11.134 -5.218 1.00 80.38 115 PRO A C 1
ATOM 878 O O . PRO A 1 115 ? -28.850 -10.431 -5.725 1.00 80.38 115 PRO A O 1
ATOM 881 N N . GLY A 1 116 ? -30.789 -11.552 -5.906 1.00 77.62 116 GLY A N 1
ATOM 882 C CA . GLY A 1 116 ? -30.943 -11.366 -7.358 1.00 77.62 116 GLY A CA 1
ATOM 883 C C . GLY A 1 116 ? -31.115 -9.914 -7.823 1.00 77.62 116 GLY A C 1
ATOM 884 O O . GLY A 1 116 ? -31.102 -9.654 -9.022 1.00 77.62 116 GLY A O 1
ATOM 885 N N . ASP A 1 117 ? -31.275 -8.978 -6.892 1.00 85.31 117 ASP A N 1
ATOM 886 C CA . ASP A 1 117 ? -31.405 -7.537 -7.103 1.00 85.31 117 ASP A CA 1
ATOM 887 C C . ASP A 1 117 ? -30.114 -6.751 -6.800 1.00 85.31 117 ASP A C 1
ATOM 889 O O . ASP A 1 117 ? -30.058 -5.545 -7.053 1.00 85.31 117 ASP A O 1
ATOM 893 N N . LEU A 1 118 ? -29.054 -7.408 -6.307 1.00 78.44 118 LEU A N 1
ATOM 894 C CA . LEU A 1 118 ? -27.766 -6.759 -6.062 1.00 78.44 118 LEU A CA 1
ATOM 895 C C . LEU A 1 118 ? -27.094 -6.350 -7.370 1.00 78.44 118 LEU A C 1
ATOM 897 O O . LEU A 1 118 ? -26.788 -7.170 -8.233 1.00 78.44 118 LEU A O 1
ATOM 901 N N . GLN A 1 119 ? -26.797 -5.059 -7.470 1.00 80.31 119 GLN A N 1
ATOM 902 C CA . GLN A 1 119 ? -25.948 -4.508 -8.516 1.00 80.31 119 GLN A CA 1
ATOM 903 C C . GLN A 1 119 ? -24.489 -4.474 -8.034 1.00 80.31 119 GLN A C 1
ATOM 905 O O . GLN A 1 119 ? -24.242 -4.185 -6.858 1.00 80.31 119 GLN A O 1
ATOM 910 N N . PRO A 1 120 ? -23.506 -4.742 -8.912 1.00 78.75 120 PRO A N 1
ATOM 911 C CA . PRO A 1 120 ? -22.099 -4.637 -8.556 1.00 78.75 120 PRO A CA 1
ATOM 912 C C . PRO A 1 120 ? -21.745 -3.191 -8.190 1.00 78.75 120 PRO A C 1
ATOM 914 O O . PRO A 1 120 ? -22.042 -2.249 -8.925 1.00 78.75 120 PRO A O 1
ATOM 917 N N . LEU A 1 121 ? -21.080 -3.015 -7.048 1.00 84.75 121 LEU A N 1
ATOM 918 C CA . LEU A 1 121 ? -20.563 -1.719 -6.626 1.00 84.75 121 LEU A CA 1
ATOM 919 C C . LEU A 1 121 ? -19.179 -1.497 -7.248 1.00 84.75 121 LEU A C 1
ATOM 921 O O . LEU A 1 121 ? -18.195 -2.092 -6.810 1.00 84.75 121 LEU A O 1
ATOM 925 N N . LEU A 1 122 ? -19.095 -0.623 -8.253 1.00 89.81 122 LEU A N 1
ATOM 926 C CA . LEU A 1 122 ? -17.818 -0.223 -8.842 1.00 89.81 122 LEU A CA 1
ATOM 927 C C . LEU A 1 122 ? -17.177 0.881 -7.998 1.00 89.81 122 LEU A C 1
ATOM 929 O O . LEU A 1 122 ? -17.623 2.028 -8.004 1.00 89.81 122 LEU A O 1
ATOM 933 N N . ILE A 1 123 ? -16.121 0.530 -7.270 1.00 93.31 123 ILE A N 1
ATOM 934 C CA . ILE A 1 123 ? -15.386 1.447 -6.395 1.00 93.31 123 ILE A CA 1
ATOM 935 C C . ILE A 1 123 ? -13.882 1.261 -6.548 1.00 93.31 123 ILE A C 1
ATOM 937 O O . ILE A 1 123 ? -13.396 0.206 -6.947 1.00 93.31 123 ILE A O 1
ATOM 941 N N . LYS A 1 124 ? -13.135 2.305 -6.189 1.00 92.06 124 LYS A N 1
ATOM 942 C CA . LYS A 1 124 ? -11.674 2.251 -6.110 1.00 92.06 124 LYS A CA 1
ATOM 943 C C . LYS A 1 124 ? -11.228 1.329 -4.971 1.00 92.06 124 LYS A C 1
ATOM 945 O O . LYS A 1 124 ? -11.894 1.252 -3.939 1.00 92.06 124 LYS A O 1
ATOM 950 N N . GLY A 1 125 ? -10.058 0.706 -5.112 1.00 93.69 125 GLY A N 1
ATOM 951 C CA . GLY A 1 125 ? -9.511 -0.202 -4.094 1.00 93.69 125 GLY A CA 1
ATOM 952 C C . GLY A 1 125 ? -9.318 0.456 -2.722 1.00 93.69 125 GLY A C 1
ATOM 953 O O . GLY A 1 125 ? -9.713 -0.104 -1.705 1.00 93.69 125 GLY A O 1
ATOM 954 N N . THR A 1 126 ? -8.815 1.694 -2.678 1.00 95.50 126 THR A N 1
ATOM 955 C CA . THR A 1 126 ? -8.670 2.468 -1.428 1.00 95.50 126 THR A CA 1
ATOM 956 C C . THR A 1 126 ? -10.012 2.706 -0.730 1.00 95.50 126 THR A C 1
ATOM 958 O O . THR A 1 126 ? -10.097 2.630 0.496 1.00 95.50 126 THR A O 1
ATOM 961 N N . TYR A 1 127 ? -11.080 2.934 -1.503 1.00 96.38 127 TYR A N 1
ATOM 962 C CA . TYR A 1 127 ? -12.438 3.092 -0.980 1.00 96.38 127 TYR A CA 1
ATOM 963 C C . TYR A 1 127 ? -12.971 1.763 -0.449 1.00 96.38 127 TYR A C 1
ATOM 965 O O . TYR A 1 127 ? -13.559 1.743 0.628 1.00 96.38 127 TYR A O 1
ATOM 973 N N . ALA A 1 128 ? -12.725 0.657 -1.156 1.00 96.19 128 ALA A N 1
ATOM 974 C CA . ALA A 1 128 ? -13.102 -0.677 -0.698 1.00 96.19 128 ALA A CA 1
ATOM 975 C C . ALA A 1 128 ? -12.453 -1.012 0.656 1.00 96.19 128 ALA A C 1
ATOM 977 O O . ALA A 1 128 ? -13.157 -1.410 1.585 1.00 96.19 128 ALA A O 1
ATOM 978 N N . SER A 1 129 ? -11.150 -0.752 0.817 1.00 96.69 129 SER A N 1
ATOM 979 C CA . SER A 1 129 ? -10.439 -0.946 2.089 1.00 96.69 129 SER A CA 1
ATOM 980 C C . SER A 1 129 ? -10.997 -0.069 3.214 1.00 96.69 129 SER A C 1
ATOM 982 O O . SER A 1 129 ? -11.187 -0.541 4.336 1.00 96.69 129 SER A O 1
ATOM 984 N N . ALA A 1 130 ? -11.308 1.199 2.925 1.00 96.75 130 ALA A N 1
ATOM 985 C CA . ALA A 1 130 ? -11.898 2.114 3.902 1.00 96.75 130 ALA A CA 1
ATOM 986 C C . ALA A 1 130 ? -13.303 1.659 4.331 1.00 96.75 130 ALA A C 1
ATOM 988 O O . ALA A 1 130 ? -13.592 1.592 5.525 1.00 96.75 130 ALA A O 1
ATOM 989 N N . ILE A 1 131 ? -14.165 1.291 3.378 1.00 96.00 131 ILE A N 1
ATOM 990 C CA . ILE A 1 131 ? -15.514 0.772 3.649 1.00 96.00 131 ILE A CA 1
ATOM 991 C C . ILE A 1 131 ? -15.429 -0.512 4.477 1.00 96.00 131 ILE A C 1
ATOM 993 O O . ILE A 1 131 ? -16.120 -0.621 5.488 1.00 96.00 131 ILE A O 1
ATOM 997 N N . GLY A 1 132 ? -14.543 -1.442 4.110 1.00 95.94 132 GLY A N 1
ATOM 998 C CA . GLY A 1 132 ? -14.303 -2.665 4.874 1.00 95.94 132 GLY A CA 1
ATOM 999 C C . GLY A 1 132 ? -13.910 -2.372 6.323 1.00 95.94 132 GLY A C 1
ATOM 1000 O O . GLY A 1 132 ? -14.506 -2.922 7.248 1.00 95.94 132 GLY A O 1
ATOM 1001 N N . ALA A 1 133 ? -12.984 -1.433 6.543 1.00 96.44 133 ALA A N 1
ATOM 1002 C CA . ALA A 1 133 ? -12.583 -1.017 7.885 1.00 96.44 133 ALA A CA 1
ATOM 1003 C C . ALA A 1 133 ? -13.746 -0.394 8.681 1.00 96.44 133 ALA A C 1
ATOM 1005 O O . ALA A 1 133 ? -13.925 -0.699 9.862 1.00 96.44 133 ALA A O 1
ATOM 1006 N N . LEU A 1 134 ? -14.560 0.458 8.050 1.00 96.12 134 LEU A N 1
ATOM 1007 C CA . LEU A 1 134 ? -15.724 1.087 8.682 1.00 96.12 134 LEU A CA 1
ATOM 1008 C C . LEU A 1 134 ? -16.790 0.059 9.087 1.00 96.12 134 LEU A C 1
ATOM 1010 O O . LEU A 1 134 ? -17.314 0.137 10.206 1.00 96.12 134 LEU A O 1
ATOM 1014 N N . VAL A 1 135 ? -17.078 -0.906 8.207 1.00 95.00 135 VAL A N 1
ATOM 1015 C CA . VAL A 1 135 ? -18.003 -2.026 8.456 1.00 95.00 135 VAL A CA 1
ATOM 1016 C C . VAL A 1 135 ? -17.468 -2.936 9.565 1.00 95.00 135 VAL A C 1
ATOM 1018 O O . VAL A 1 135 ? -18.230 -3.342 10.437 1.00 95.00 135 VAL A O 1
ATOM 1021 N N . ALA A 1 136 ? -16.151 -3.151 9.628 1.00 94.69 136 ALA A N 1
ATOM 1022 C CA . ALA A 1 136 ? -15.481 -3.856 10.724 1.00 94.69 136 ALA A CA 1
ATOM 1023 C C . ALA A 1 136 ? -15.440 -3.062 12.051 1.00 94.69 136 ALA A C 1
ATOM 1025 O O . ALA A 1 136 ? -14.813 -3.492 13.023 1.00 94.69 136 ALA A O 1
ATOM 1026 N N . GLY A 1 137 ? -16.087 -1.896 12.127 1.00 94.38 137 GLY A N 1
ATOM 1027 C CA . GLY A 1 137 ? -16.189 -1.097 13.348 1.00 94.38 137 GLY A CA 1
ATOM 1028 C C . GLY A 1 137 ? -14.986 -0.193 13.626 1.00 94.38 137 GLY A C 1
ATOM 1029 O O . GLY A 1 137 ? -14.871 0.329 14.732 1.00 94.38 137 GLY A O 1
ATOM 1030 N N . CYS A 1 138 ? -14.090 0.029 12.659 1.00 96.94 138 CYS A N 1
ATOM 1031 C CA . CYS A 1 138 ? -13.045 1.040 12.804 1.00 96.94 138 CYS A CA 1
ATOM 1032 C C . CYS A 1 138 ? -13.679 2.435 12.903 1.00 96.94 138 CYS A C 1
ATOM 1034 O O . CYS A 1 138 ? -14.543 2.801 12.099 1.00 96.94 138 CYS A O 1
ATOM 1036 N N . ARG A 1 139 ? -13.267 3.211 13.909 1.00 96.62 139 ARG A N 1
ATOM 1037 C CA . ARG A 1 139 ? -13.758 4.580 14.145 1.00 96.62 139 ARG A CA 1
ATOM 1038 C C . ARG A 1 139 ? -12.641 5.602 14.300 1.00 96.62 139 ARG A C 1
ATOM 1040 O O . ARG A 1 139 ? -12.931 6.767 14.524 1.00 96.62 139 ARG A O 1
ATOM 1047 N N . HIS A 1 140 ? -11.383 5.199 14.163 1.00 97.75 140 HIS A N 1
ATOM 1048 C CA . HIS A 1 140 ? -10.249 6.084 14.382 1.00 97.75 140 HIS A CA 1
ATOM 1049 C C . HIS A 1 140 ? -9.243 5.948 13.247 1.00 97.75 140 HIS A C 1
ATOM 1051 O O . HIS A 1 140 ? -8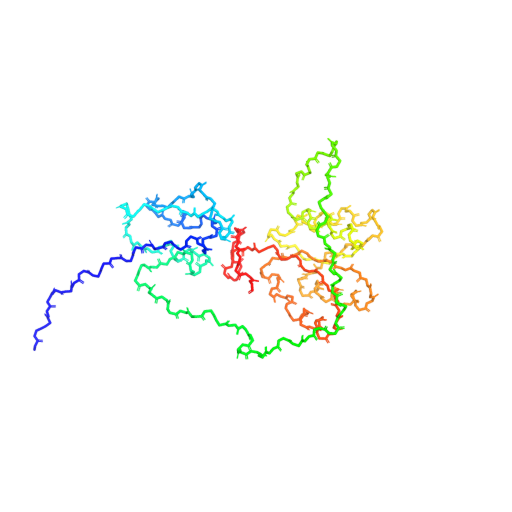.753 4.856 12.952 1.00 97.75 140 HIS A O 1
ATOM 1057 N N . PHE A 1 141 ? -8.946 7.073 12.611 1.00 98.19 141 PHE A N 1
ATOM 1058 C CA . PHE A 1 141 ? -7.961 7.174 11.551 1.00 98.19 141 PHE A CA 1
ATOM 1059 C C . PHE A 1 141 ? -6.879 8.170 11.942 1.00 98.19 141 PHE A C 1
ATOM 1061 O O . PHE A 1 141 ? -7.174 9.293 12.358 1.00 98.19 141 PHE A O 1
ATOM 1068 N N . TYR A 1 142 ? -5.635 7.759 11.735 1.00 97.94 142 TYR A N 1
ATOM 1069 C CA . TYR A 1 142 ? -4.454 8.600 11.855 1.00 97.94 142 TYR A CA 1
ATOM 1070 C C . TYR A 1 142 ? -3.665 8.438 10.562 1.00 97.94 142 TYR A C 1
ATOM 1072 O O . TYR A 1 142 ? -3.480 7.310 10.109 1.00 97.94 142 TYR A O 1
ATOM 1080 N N . GLY A 1 143 ? -3.215 9.523 9.942 1.00 96.69 143 GLY A N 1
ATOM 1081 C CA . GLY A 1 143 ? -2.461 9.399 8.696 1.00 96.69 143 GLY A CA 1
ATOM 1082 C C . GLY A 1 143 ? -1.776 10.676 8.253 1.00 96.69 143 GLY A C 1
ATOM 1083 O O . GLY A 1 143 ? -2.172 11.773 8.643 1.00 96.69 143 GLY A O 1
ATOM 1084 N N . TYR A 1 144 ? -0.771 10.507 7.404 1.00 97.50 144 TYR A N 1
ATOM 1085 C CA . TYR A 1 144 ? -0.072 11.577 6.707 1.00 97.50 144 TYR A CA 1
ATOM 1086 C C . TYR A 1 144 ? -0.340 11.443 5.198 1.00 97.50 144 TYR A C 1
ATOM 1088 O O . TYR A 1 144 ? -0.382 10.318 4.694 1.00 97.50 144 TYR A O 1
ATOM 1096 N N . PRO A 1 145 ? -0.594 12.541 4.465 1.00 94.88 145 PRO A N 1
ATOM 1097 C CA . PRO A 1 145 ? -0.917 12.458 3.046 1.00 94.88 145 PRO A CA 1
ATOM 1098 C C . PRO A 1 145 ? 0.280 11.976 2.213 1.00 94.88 145 PRO A C 1
ATOM 1100 O O . PRO A 1 145 ? 1.310 12.643 2.147 1.00 94.88 145 PRO A O 1
ATOM 1103 N N . ILE A 1 146 ? 0.105 10.856 1.505 1.00 94.31 146 ILE A N 1
ATOM 1104 C CA . ILE A 1 146 ? 1.078 10.322 0.544 1.00 94.31 146 ILE A CA 1
ATOM 1105 C C . ILE A 1 146 ? 0.374 9.642 -0.641 1.00 94.31 146 ILE A C 1
ATOM 1107 O O . ILE A 1 146 ? -0.464 8.753 -0.478 1.00 94.31 146 ILE A O 1
ATOM 1111 N N . THR A 1 147 ? 0.713 10.042 -1.868 1.00 93.06 147 THR A N 1
ATOM 1112 C CA . THR A 1 147 ? 0.197 9.428 -3.106 1.00 93.06 147 THR A CA 1
ATOM 1113 C C . THR A 1 147 ? 0.772 8.021 -3.284 1.00 93.06 147 THR A C 1
ATOM 1115 O O . THR A 1 147 ? 1.980 7.874 -3.102 1.00 93.06 147 THR A O 1
ATOM 1118 N N . PRO A 1 148 ? 0.001 7.000 -3.702 1.00 89.88 148 PRO A N 1
ATOM 1119 C CA . PRO A 1 148 ? -1.407 7.003 -4.139 1.00 89.88 148 PRO A CA 1
ATOM 1120 C C . PRO A 1 148 ? -2.432 6.624 -3.044 1.00 89.88 148 PRO A C 1
ATOM 1122 O O . PRO A 1 148 ? -3.545 6.200 -3.347 1.00 89.88 148 PRO A O 1
ATOM 1125 N N . SER A 1 149 ? -2.089 6.770 -1.763 1.00 90.12 149 SER A N 1
ATOM 1126 C CA . SER A 1 149 ? -2.926 6.316 -0.639 1.00 90.12 149 SER A CA 1
ATOM 1127 C C . SER A 1 149 ? -3.988 7.330 -0.174 1.00 90.12 149 SER A C 1
ATOM 1129 O O . SER A 1 149 ? -4.990 6.952 0.439 1.00 90.12 149 SER A O 1
ATOM 1131 N N . THR A 1 150 ? -3.802 8.615 -0.506 1.00 90.56 150 THR A N 1
ATOM 1132 C CA . THR A 1 150 ? -4.573 9.755 0.025 1.00 90.56 150 THR A CA 1
ATOM 1133 C C . THR A 1 150 ? -6.086 9.626 -0.151 1.00 90.56 150 THR A C 1
ATOM 1135 O O . THR A 1 150 ? -6.839 10.013 0.738 1.00 90.56 150 THR A O 1
ATOM 1138 N N . GLU A 1 151 ? -6.557 9.026 -1.245 1.00 93.19 151 GLU A N 1
ATOM 1139 C CA . GLU A 1 151 ? -7.994 8.905 -1.521 1.00 93.19 151 GLU A CA 1
ATOM 1140 C C . GLU A 1 151 ? -8.745 8.106 -0.440 1.00 93.19 151 GLU A C 1
ATOM 1142 O O . GLU A 1 151 ? -9.881 8.438 -0.094 1.00 93.19 151 GLU A O 1
ATOM 1147 N N . GLY A 1 152 ? -8.106 7.079 0.135 1.00 94.69 152 GLY A N 1
ATOM 1148 C CA . GLY A 1 152 ? -8.676 6.321 1.251 1.00 94.69 152 GLY A CA 1
ATOM 1149 C C . GLY A 1 152 ? -8.801 7.180 2.511 1.00 94.69 152 GLY A C 1
ATOM 1150 O O . GLY A 1 152 ? -9.841 7.174 3.172 1.00 94.69 152 GLY A O 1
ATOM 1151 N N . ALA A 1 153 ? -7.774 7.983 2.808 1.00 95.62 153 ALA A N 1
ATOM 1152 C CA . ALA A 1 153 ? -7.778 8.919 3.929 1.00 95.62 153 ALA A CA 1
ATOM 1153 C C . ALA A 1 153 ? -8.850 10.011 3.761 1.00 95.62 153 ALA A C 1
ATOM 1155 O O . ALA A 1 153 ? -9.573 10.311 4.709 1.00 95.62 153 ALA A O 1
ATOM 1156 N N . GLU A 1 154 ? -9.021 10.555 2.554 1.00 96.62 154 GLU A N 1
ATOM 1157 C CA . GLU A 1 154 ? -10.064 11.544 2.254 1.00 96.62 154 GLU A CA 1
ATOM 1158 C C . GLU A 1 154 ? -11.476 11.002 2.493 1.00 96.62 154 GLU A C 1
ATOM 1160 O O . GLU A 1 154 ? -12.338 11.714 3.018 1.00 96.62 154 GLU A O 1
ATOM 1165 N N . LEU A 1 155 ? -11.731 9.742 2.121 1.00 96.50 155 LEU A N 1
ATOM 1166 C CA . LEU A 1 155 ? -13.012 9.103 2.406 1.00 96.50 155 LEU A CA 1
ATOM 1167 C C . LEU A 1 155 ? -13.230 8.974 3.920 1.00 96.50 155 LEU A C 1
ATOM 1169 O O . LEU A 1 155 ? -14.299 9.336 4.416 1.00 96.50 155 LEU A O 1
ATOM 1173 N N . MET A 1 156 ? -12.213 8.534 4.665 1.00 97.50 156 MET A N 1
ATOM 1174 C CA . MET A 1 156 ? -12.280 8.438 6.128 1.00 97.50 156 MET A CA 1
ATOM 1175 C C . MET A 1 156 ? -12.529 9.807 6.776 1.00 97.50 156 MET A C 1
ATOM 1177 O O . MET A 1 156 ? -13.387 9.906 7.651 1.00 97.50 156 MET A O 1
ATOM 1181 N N . ALA A 1 157 ? -11.871 10.872 6.306 1.00 97.12 157 ALA A N 1
ATOM 1182 C CA . ALA A 1 157 ? -12.076 12.240 6.789 1.00 97.12 157 ALA A CA 1
ATOM 1183 C C . ALA A 1 157 ? -13.527 12.717 6.613 1.00 97.12 157 ALA A C 1
ATOM 1185 O O . ALA A 1 157 ? -14.081 13.380 7.489 1.00 97.12 157 ALA A O 1
ATOM 1186 N N . LYS A 1 158 ? -14.168 12.352 5.495 1.00 96.94 158 LYS A N 1
ATOM 1187 C CA . LYS A 1 158 ? -15.565 12.711 5.197 1.00 96.94 158 LYS A CA 1
ATOM 1188 C C . LYS A 1 158 ? -16.579 11.900 6.007 1.00 96.94 158 LYS A C 1
ATOM 1190 O O . LYS A 1 158 ? -17.662 12.408 6.310 1.00 96.94 158 LYS A O 1
ATOM 1195 N N . VAL A 1 159 ? -16.274 10.634 6.294 1.00 97.12 159 VAL A N 1
ATOM 1196 C CA . VAL A 1 159 ? -17.244 9.671 6.839 1.00 97.12 159 VAL A CA 1
ATOM 1197 C C . VAL A 1 159 ? -17.138 9.525 8.354 1.00 97.12 159 VAL A C 1
ATOM 1199 O O . VAL A 1 159 ? -18.170 9.504 9.023 1.00 97.12 159 VAL A O 1
ATOM 1202 N N . LEU A 1 160 ? -15.930 9.473 8.919 1.00 97.62 160 LEU A N 1
ATOM 1203 C CA . LEU A 1 160 ? -15.733 9.226 10.351 1.00 97.62 160 LEU A CA 1
ATOM 1204 C C . LEU A 1 160 ? -16.476 10.213 11.264 1.00 97.62 160 LEU A C 1
ATOM 1206 O O . LEU A 1 160 ? -17.154 9.725 12.169 1.00 97.62 160 LEU A O 1
ATOM 1210 N N . PRO A 1 161 ? -16.467 11.544 11.029 1.00 95.81 161 PRO A N 1
ATOM 1211 C CA . PRO A 1 161 ? -17.194 12.480 11.892 1.00 95.81 161 PRO A CA 1
ATOM 1212 C C . PRO A 1 161 ? -18.702 12.204 11.954 1.00 95.81 161 PRO A C 1
ATOM 1214 O O . PRO A 1 161 ? -19.335 12.412 12.984 1.00 95.81 161 PRO A O 1
ATOM 1217 N N . LYS A 1 162 ? -19.284 11.676 10.869 1.00 96.94 162 LYS A N 1
ATOM 1218 C CA . LYS A 1 162 ? -20.710 11.312 10.798 1.00 96.94 162 LYS A CA 1
ATOM 1219 C C . LYS A 1 162 ? -21.028 10.018 11.550 1.00 96.94 162 LYS A C 1
ATOM 1221 O O . LYS A 1 162 ? -22.186 9.762 11.857 1.00 96.94 162 LYS A O 1
ATOM 1226 N N . LEU A 1 163 ? -20.012 9.204 11.831 1.00 96.19 163 LEU A N 1
ATOM 1227 C CA . LEU A 1 163 ? -20.119 7.923 12.531 1.00 96.19 163 LEU A CA 1
ATOM 1228 C C . LEU A 1 163 ? -19.607 7.999 13.978 1.00 96.19 163 LEU A C 1
ATOM 1230 O O . LEU A 1 163 ? -19.339 6.957 14.578 1.00 96.19 163 LEU A O 1
ATOM 1234 N N . GLY A 1 164 ? -19.428 9.212 14.519 1.00 95.19 164 GLY A N 1
ATOM 1235 C CA . GLY A 1 164 ? -18.862 9.434 15.855 1.00 95.19 164 GLY A CA 1
ATOM 1236 C C . GLY A 1 164 ? -17.389 9.031 15.975 1.00 95.19 164 GLY A C 1
ATOM 1237 O O . GLY A 1 164 ? -16.904 8.792 17.076 1.00 95.19 164 GLY A O 1
ATOM 1238 N N . GLY A 1 165 ? -16.694 8.899 14.846 1.00 96.75 165 GLY A N 1
ATOM 1239 C CA . GLY A 1 165 ? -15.280 8.567 14.783 1.00 96.75 165 GLY A CA 1
ATOM 1240 C C . GLY A 1 165 ? -14.371 9.793 14.759 1.00 96.75 165 GLY A C 1
ATOM 1241 O O . GLY A 1 165 ? -14.815 10.933 14.631 1.00 96.75 165 GLY A O 1
ATOM 1242 N N . VAL A 1 166 ? -13.069 9.535 14.834 1.00 97.25 166 VAL A N 1
ATOM 1243 C CA . VAL A 1 166 ? -12.013 10.546 14.880 1.00 97.25 166 VAL A CA 1
ATOM 1244 C C . VAL A 1 166 ? -11.095 10.390 13.676 1.00 97.25 166 VAL A C 1
ATOM 1246 O O . VAL A 1 166 ? -10.531 9.322 13.447 1.00 97.25 166 VAL A O 1
ATOM 1249 N N . PHE A 1 167 ? -10.905 11.479 12.941 1.00 97.94 167 PHE A N 1
ATOM 1250 C CA . PHE A 1 167 ? -9.890 11.594 11.903 1.00 97.94 167 PHE A CA 1
ATOM 1251 C C . PHE A 1 167 ? -8.824 12.588 12.358 1.00 97.94 167 PHE A C 1
ATOM 1253 O O . PHE A 1 167 ? -9.150 13.720 12.715 1.00 97.94 167 PHE A O 1
ATOM 1260 N N . VAL A 1 168 ? -7.558 12.182 12.316 1.00 97.81 168 VAL A N 1
ATOM 1261 C CA . VAL A 1 168 ? -6.419 13.063 12.584 1.00 97.81 168 VAL A CA 1
ATOM 1262 C C . VAL A 1 168 ? -5.438 12.971 11.427 1.00 97.81 168 VAL A C 1
ATOM 1264 O O . VAL A 1 168 ? -4.853 11.916 11.173 1.00 97.81 168 VAL A O 1
ATOM 1267 N N . GLN A 1 169 ? -5.215 14.104 10.766 1.00 97.62 169 GLN A N 1
ATOM 1268 C CA . GLN A 1 169 ? -4.064 14.262 9.890 1.00 97.62 169 GLN A CA 1
ATOM 1269 C C . GLN A 1 169 ? -2.830 14.491 10.767 1.00 97.62 169 GLN A C 1
ATOM 1271 O O . GLN A 1 169 ? -2.684 15.541 11.392 1.00 97.62 169 GLN A O 1
ATOM 1276 N N . ALA A 1 170 ? -1.979 13.478 10.863 1.00 97.25 170 ALA A N 1
ATOM 1277 C CA . ALA A 1 170 ? -0.734 13.549 11.607 1.00 97.25 170 ALA A CA 1
ATOM 1278 C C . ALA A 1 170 ? 0.284 14.437 10.875 1.00 97.25 170 ALA A C 1
ATOM 1280 O O . ALA A 1 170 ? 0.155 14.704 9.680 1.00 97.25 170 ALA A O 1
ATOM 1281 N N . CYS A 1 171 ? 1.321 14.883 11.585 1.00 97.31 171 CYS A N 1
ATOM 1282 C CA . CYS A 1 171 ? 2.406 15.667 10.988 1.00 97.31 171 CYS A CA 1
ATOM 1283 C C . CYS A 1 171 ? 3.406 14.819 10.184 1.00 97.31 171 CYS A C 1
ATOM 1285 O O . CYS A 1 171 ? 4.152 15.376 9.384 1.00 97.31 171 CYS A O 1
ATOM 1287 N N . SER A 1 172 ? 3.426 13.501 10.402 1.00 97.56 172 SER A N 1
ATOM 1288 C CA . SER A 1 172 ? 4.274 12.533 9.701 1.00 97.56 172 SER A CA 1
ATOM 1289 C C . SER A 1 172 ? 3.744 11.108 9.876 1.00 97.56 172 SER A C 1
ATOM 1291 O O . SER A 1 172 ? 2.873 10.835 10.713 1.00 97.56 172 SER A O 1
ATOM 1293 N N . GLU A 1 173 ? 4.304 10.167 9.126 1.00 97.81 173 GLU A N 1
ATOM 1294 C CA . GLU A 1 173 ? 4.071 8.737 9.301 1.00 97.81 173 GLU A CA 1
ATOM 1295 C C . GLU A 1 173 ? 4.591 8.220 10.652 1.00 97.81 173 GLU A C 1
ATOM 1297 O O . GLU A 1 173 ? 3.953 7.370 11.272 1.00 97.81 173 GLU A O 1
ATOM 1302 N N . VAL A 1 174 ? 5.666 8.814 11.182 1.00 98.38 174 VAL A N 1
ATOM 1303 C CA . VAL A 1 174 ? 6.172 8.517 12.535 1.00 98.38 174 VAL A CA 1
ATOM 1304 C C . VAL A 1 174 ? 5.143 8.912 13.600 1.00 98.38 174 VAL A C 1
ATOM 1306 O O . VAL A 1 174 ? 4.850 8.143 14.516 1.00 98.38 174 VAL A O 1
ATOM 1309 N N . ALA A 1 175 ? 4.536 10.095 13.481 1.00 98.44 175 ALA A N 1
ATOM 1310 C CA . ALA A 1 175 ? 3.464 10.503 14.388 1.00 98.44 175 ALA A CA 1
ATOM 1311 C C . ALA A 1 175 ? 2.216 9.623 14.214 1.00 98.44 175 ALA A C 1
ATOM 1313 O O . ALA A 1 175 ? 1.578 9.249 15.196 1.00 98.44 175 ALA A O 1
ATOM 1314 N N . THR A 1 176 ? 1.905 9.236 12.973 1.00 98.38 176 THR A N 1
ATOM 1315 C CA . THR A 1 176 ? 0.787 8.342 12.645 1.00 98.38 176 THR A CA 1
ATOM 1316 C C . THR A 1 176 ? 0.880 7.013 13.390 1.00 98.38 176 THR A C 1
ATOM 1318 O O . THR A 1 176 ? -0.062 6.645 14.095 1.00 98.38 176 THR A O 1
ATOM 1321 N N . VAL A 1 177 ? 2.011 6.305 13.278 1.00 98.56 177 VAL A N 1
ATOM 1322 C CA . VAL A 1 177 ? 2.177 4.997 13.927 1.00 98.56 177 VAL A CA 1
ATOM 1323 C C . VAL A 1 177 ? 2.138 5.120 15.452 1.00 98.56 177 VAL A C 1
ATOM 1325 O O . VAL A 1 177 ? 1.489 4.318 16.116 1.00 98.56 177 VAL A O 1
ATOM 1328 N N . ASN A 1 178 ? 2.713 6.180 16.024 1.00 98.19 178 ASN A N 1
ATOM 1329 C CA . ASN A 1 178 ? 2.682 6.400 17.471 1.00 98.19 178 ASN A CA 1
ATOM 1330 C C . ASN A 1 178 ? 1.279 6.759 17.995 1.00 98.19 178 ASN A C 1
ATOM 1332 O O . ASN A 1 178 ? 0.876 6.283 19.057 1.00 98.19 178 ASN A O 1
ATOM 1336 N N . HIS A 1 179 ? 0.484 7.524 17.239 1.00 98.12 179 HIS A N 1
ATOM 1337 C CA . HIS A 1 179 ? -0.928 7.752 17.568 1.00 98.12 179 HIS A CA 1
ATOM 1338 C C . HIS A 1 179 ? -1.720 6.442 17.552 1.00 98.12 179 HIS A C 1
ATOM 1340 O O . HIS A 1 179 ? -2.502 6.175 18.467 1.00 98.12 179 HIS A O 1
ATOM 1346 N N . MET A 1 180 ? -1.497 5.608 16.531 1.00 98.12 180 MET A N 1
ATOM 1347 C CA . MET A 1 180 ? -2.114 4.286 16.448 1.00 98.12 180 MET A CA 1
ATOM 1348 C C . MET A 1 180 ? -1.698 3.397 17.621 1.00 98.12 180 MET A C 1
ATOM 1350 O O . MET A 1 180 ? -2.542 2.668 18.134 1.00 98.12 180 MET A O 1
ATOM 1354 N N . TYR A 1 181 ? -0.442 3.474 18.068 1.00 98.06 181 TYR A N 1
ATOM 1355 C CA . TYR A 1 181 ? 0.061 2.683 19.192 1.00 98.06 181 TYR A CA 1
ATOM 1356 C C . TYR A 1 181 ? -0.660 3.052 20.488 1.00 98.06 181 TYR A C 1
ATOM 1358 O O . TYR A 1 181 ? -1.252 2.185 21.129 1.00 98.06 181 TYR A O 1
ATOM 1366 N N . GLY A 1 182 ? -0.720 4.348 20.815 1.00 97.19 182 GLY A N 1
ATOM 1367 C CA . GLY A 1 182 ? -1.433 4.830 22.001 1.00 97.19 182 GLY A CA 1
ATOM 1368 C C . GLY A 1 182 ? -2.933 4.523 21.962 1.00 97.19 182 GLY A C 1
ATOM 1369 O O . GLY A 1 182 ? -3.493 4.012 22.930 1.00 97.19 182 GLY A O 1
ATOM 1370 N N . ALA A 1 183 ? -3.588 4.762 20.822 1.00 96.38 183 ALA A N 1
ATOM 1371 C CA . ALA A 1 183 ? -5.004 4.438 20.650 1.00 96.38 183 ALA A CA 1
ATOM 1372 C C . ALA A 1 183 ? -5.268 2.924 20.735 1.00 96.38 183 ALA A C 1
ATOM 1374 O O . ALA A 1 183 ? -6.277 2.495 21.295 1.00 96.38 183 ALA A O 1
ATOM 1375 N N . GLY A 1 184 ? -4.357 2.102 20.213 1.00 94.31 184 GLY A N 1
ATOM 1376 C CA . GLY A 1 184 ? -4.429 0.652 20.326 1.00 94.31 184 GLY A CA 1
ATOM 1377 C C . GLY A 1 184 ? -4.269 0.153 21.756 1.00 94.31 184 GLY A C 1
ATOM 1378 O O . GLY A 1 184 ? -5.061 -0.687 22.176 1.00 94.31 184 GLY A O 1
ATOM 1379 N N . GLY A 1 185 ? -3.339 0.725 22.525 1.00 92.44 185 GLY A N 1
ATOM 1380 C CA . GLY A 1 185 ? -3.196 0.447 23.959 1.00 92.44 185 GLY A CA 1
ATOM 1381 C C . GLY A 1 185 ? -4.437 0.823 24.778 1.00 92.44 185 GLY A C 1
ATOM 1382 O O . GLY A 1 185 ? -4.715 0.205 25.800 1.00 92.44 185 GLY A O 1
ATOM 1383 N N . ALA A 1 186 ? -5.240 1.776 24.295 1.00 95.31 186 ALA A N 1
ATOM 1384 C CA . ALA A 1 186 ? -6.539 2.129 24.870 1.00 95.31 186 ALA A CA 1
ATOM 1385 C C . ALA A 1 186 ? -7.707 1.232 24.392 1.00 95.31 186 ALA A C 1
ATOM 1387 O O . ALA A 1 186 ? -8.866 1.527 24.680 1.00 95.31 186 ALA A O 1
ATOM 1388 N N . GLY A 1 187 ? -7.439 0.160 23.636 1.00 91.31 187 GLY A N 1
ATOM 1389 C CA . GLY A 1 187 ? -8.454 -0.792 23.159 1.00 91.31 187 GLY A CA 1
ATOM 1390 C C . GLY A 1 187 ? -9.284 -0.313 21.961 1.00 91.31 187 GLY A C 1
ATOM 1391 O O . GLY A 1 187 ? -10.245 -0.968 21.557 1.00 91.31 187 GLY A O 1
ATOM 1392 N N . VAL A 1 188 ? -8.929 0.819 21.357 1.00 93.69 188 VAL A N 1
ATOM 1393 C CA . VAL A 1 188 ? -9.647 1.393 20.212 1.00 93.69 188 VAL A CA 1
ATOM 1394 C C . VAL A 1 188 ? -9.204 0.699 18.927 1.00 93.69 188 VAL A C 1
ATOM 1396 O O . VAL A 1 188 ? -8.047 0.324 18.832 1.00 93.69 188 VAL A O 1
ATOM 1399 N N . ARG A 1 189 ? -10.055 0.531 17.903 1.00 94.25 189 ARG A N 1
ATOM 1400 C CA . ARG A 1 189 ? -9.642 0.031 16.569 1.00 94.25 189 ARG A CA 1
ATOM 1401 C C . ARG A 1 189 ? -9.216 1.182 15.663 1.00 94.25 189 ARG A C 1
ATOM 1403 O O . ARG A 1 189 ? -9.983 2.132 15.497 1.00 94.25 189 ARG A O 1
ATOM 1410 N N . THR A 1 190 ? -8.032 1.079 15.058 1.00 96.56 190 THR A N 1
ATOM 1411 C CA . THR A 1 190 ? -7.470 2.139 14.210 1.00 96.56 190 THR A CA 1
ATOM 1412 C C . THR A 1 190 ? -6.922 1.607 12.893 1.00 96.56 190 THR A C 1
ATOM 1414 O O . THR A 1 190 ? -6.441 0.476 12.816 1.00 96.56 190 THR A O 1
ATOM 1417 N N . LEU A 1 191 ? -6.950 2.467 11.880 1.00 97.44 191 LEU A N 1
ATOM 1418 C CA . LEU A 1 191 ? -6.469 2.225 10.521 1.00 97.44 191 LEU A CA 1
ATOM 1419 C C . LEU A 1 191 ? -5.573 3.389 10.085 1.00 97.44 191 LEU A C 1
ATOM 1421 O O . LEU A 1 191 ? -5.840 4.534 10.460 1.00 97.44 191 LEU A O 1
ATOM 1425 N N . THR A 1 192 ? -4.596 3.111 9.224 1.00 98.06 192 THR A N 1
ATOM 1426 C CA . THR A 1 192 ? -3.962 4.134 8.386 1.00 98.06 192 THR A CA 1
ATOM 1427 C C . THR A 1 192 ? -3.866 3.710 6.918 1.00 98.06 192 THR A C 1
ATOM 1429 O O . THR A 1 192 ? -3.906 2.520 6.601 1.00 98.06 192 THR A O 1
ATOM 1432 N N . PHE A 1 193 ? -3.735 4.700 6.035 1.00 97.94 193 PHE A N 1
ATOM 1433 C CA . PHE A 1 193 ? -3.351 4.545 4.634 1.00 97.94 193 PHE A CA 1
ATOM 1434 C C . PHE A 1 193 ? -1.964 5.165 4.468 1.00 97.94 193 PHE A C 1
ATOM 1436 O O . PHE A 1 193 ? -1.740 6.289 4.914 1.00 97.94 193 PHE A O 1
ATOM 1443 N N . THR A 1 194 ? -1.045 4.430 3.851 1.00 97.19 194 THR A N 1
ATOM 1444 C CA . THR A 1 194 ? 0.326 4.881 3.589 1.00 97.19 194 THR A CA 1
ATOM 1445 C C . THR A 1 194 ? 0.827 4.309 2.261 1.00 97.19 194 THR A C 1
ATOM 1447 O O . THR A 1 194 ? 0.099 3.592 1.568 1.00 97.19 194 THR A O 1
ATOM 1450 N N . SER A 1 195 ? 2.054 4.641 1.879 1.00 95.38 195 SER A N 1
ATOM 1451 C CA . SER A 1 195 ? 2.715 4.110 0.689 1.00 95.38 195 SER A CA 1
ATOM 1452 C C . SER A 1 195 ? 4.221 4.061 0.906 1.00 95.38 195 SER A C 1
ATOM 1454 O O . SER A 1 195 ? 4.781 5.046 1.381 1.00 95.38 195 SER A O 1
ATOM 1456 N N . SER A 1 196 ? 4.864 2.954 0.544 1.00 92.56 196 SER A N 1
ATOM 1457 C CA . SER A 1 196 ? 6.312 2.810 0.329 1.00 92.56 196 SER A CA 1
ATOM 1458 C C . SER A 1 196 ? 7.183 3.613 1.335 1.00 92.56 196 SER A C 1
ATOM 1460 O O . SER A 1 196 ? 7.310 3.129 2.463 1.00 92.56 196 SER A O 1
ATOM 1462 N N . PRO A 1 197 ? 7.706 4.841 1.066 1.00 93.88 197 PRO A N 1
ATOM 1463 C CA . PRO A 1 197 ? 8.464 5.615 2.066 1.00 93.88 197 PRO A CA 1
ATOM 1464 C C . PRO A 1 197 ? 7.769 5.782 3.418 1.00 93.88 197 PRO A C 1
ATOM 1466 O O . PRO A 1 197 ? 8.400 5.702 4.472 1.00 93.88 197 PRO A O 1
ATOM 1469 N N . GLY A 1 198 ? 6.460 6.015 3.385 1.00 95.38 198 GLY A N 1
ATOM 1470 C CA . GLY A 1 198 ? 5.664 6.204 4.579 1.00 95.38 198 GLY A CA 1
ATOM 1471 C C . GLY A 1 198 ? 5.600 4.939 5.428 1.00 95.38 198 GLY A C 1
ATOM 1472 O O . GLY A 1 198 ? 5.645 5.036 6.649 1.00 95.38 198 GLY A O 1
ATOM 1473 N N . LEU A 1 199 ? 5.565 3.750 4.812 1.00 95.75 199 LEU A N 1
ATOM 1474 C CA . LEU A 1 199 ? 5.652 2.488 5.550 1.00 95.75 199 LEU A CA 1
ATOM 1475 C C . LEU A 1 199 ? 7.030 2.332 6.205 1.00 95.75 199 LEU A C 1
ATOM 1477 O O . LEU A 1 199 ? 7.095 1.978 7.380 1.00 95.75 199 LEU A O 1
ATOM 1481 N N . SER A 1 200 ? 8.117 2.658 5.493 1.00 94.94 200 SER A N 1
ATOM 1482 C CA . SER A 1 200 ? 9.481 2.590 6.040 1.00 94.94 200 SER A CA 1
ATOM 1483 C C . SER A 1 200 ? 9.643 3.437 7.307 1.00 94.94 200 SER A C 1
ATOM 1485 O O . SER A 1 200 ? 10.263 2.990 8.269 1.00 94.94 200 SER A O 1
ATOM 1487 N N . LEU A 1 201 ? 9.034 4.627 7.348 1.00 97.25 201 LEU A N 1
ATOM 1488 C CA . LEU A 1 201 ? 9.036 5.503 8.527 1.00 97.25 201 LEU A CA 1
ATOM 1489 C C . LEU A 1 201 ? 8.226 4.947 9.711 1.00 97.25 201 LEU A C 1
ATOM 1491 O O . LEU A 1 201 ? 8.446 5.358 10.848 1.00 97.25 201 LEU A O 1
ATOM 1495 N N . MET A 1 202 ? 7.287 4.030 9.471 1.00 98.25 202 MET A N 1
ATOM 1496 C CA . MET A 1 202 ? 6.457 3.429 10.520 1.00 98.25 202 MET A CA 1
ATOM 1497 C C . MET A 1 202 ? 7.075 2.170 11.141 1.00 98.25 202 MET A C 1
ATOM 1499 O O . MET A 1 202 ? 6.583 1.727 12.178 1.00 98.25 202 MET A O 1
ATOM 1503 N N . LEU A 1 203 ? 8.124 1.590 10.544 1.00 97.50 203 LEU A N 1
ATOM 1504 C CA . LEU A 1 203 ? 8.648 0.269 10.926 1.00 97.50 203 LEU A CA 1
ATOM 1505 C C . LEU A 1 203 ? 9.073 0.174 12.395 1.00 97.50 203 LEU A C 1
ATOM 1507 O O . LEU A 1 203 ? 8.807 -0.843 13.034 1.00 97.50 203 LEU A O 1
ATOM 1511 N N . GLU A 1 204 ? 9.667 1.230 12.956 1.00 98.25 204 GLU A N 1
ATOM 1512 C CA . GLU A 1 204 ? 9.997 1.264 14.385 1.00 98.25 204 GLU A CA 1
ATOM 1513 C C . GLU A 1 204 ? 8.728 1.126 15.239 1.00 98.25 204 GLU A C 1
ATOM 1515 O O . GLU A 1 204 ? 8.631 0.230 16.073 1.00 98.25 204 GLU A O 1
ATOM 1520 N N . GLY A 1 205 ? 7.710 1.953 14.987 1.00 97.69 205 GLY A N 1
ATOM 1521 C CA . GLY A 1 205 ? 6.451 1.900 15.731 1.00 97.69 205 GLY A CA 1
ATOM 1522 C C . GLY A 1 205 ? 5.686 0.586 15.537 1.00 97.69 205 GLY A C 1
ATOM 1523 O O . GLY A 1 205 ? 5.078 0.092 16.484 1.00 97.69 205 GLY A O 1
ATOM 1524 N N . ILE A 1 206 ? 5.755 -0.016 14.344 1.00 97.94 206 ILE A N 1
ATOM 1525 C CA . ILE A 1 206 ? 5.203 -1.353 14.082 1.00 97.94 206 ILE A CA 1
ATOM 1526 C C . ILE A 1 206 ? 5.924 -2.397 14.944 1.00 97.94 206 ILE A C 1
ATOM 1528 O O . ILE A 1 206 ? 5.261 -3.212 15.580 1.00 97.94 206 ILE A O 1
ATOM 1532 N N . SER A 1 207 ? 7.256 -2.344 15.033 1.00 96.44 207 SER A N 1
ATOM 1533 C CA . SER A 1 207 ? 8.041 -3.239 15.895 1.00 96.44 207 SER A CA 1
ATOM 1534 C C . SER A 1 207 ? 7.626 -3.127 17.370 1.00 96.44 207 SER A C 1
ATOM 1536 O O . SER A 1 207 ? 7.367 -4.141 18.019 1.00 96.44 207 SER A O 1
ATOM 1538 N N . TYR A 1 208 ? 7.442 -1.902 17.882 1.00 95.00 208 TYR A N 1
ATOM 1539 C CA . TYR A 1 208 ? 6.923 -1.679 19.240 1.00 95.00 208 TYR A CA 1
ATOM 1540 C C . TYR A 1 208 ? 5.511 -2.246 19.436 1.00 95.00 208 TYR A C 1
ATOM 1542 O O . TYR A 1 208 ? 5.248 -2.882 20.455 1.00 95.00 208 TYR A O 1
ATOM 1550 N N . MET A 1 209 ? 4.601 -2.056 18.473 1.00 96.81 209 MET A N 1
ATOM 1551 C CA . MET A 1 209 ? 3.252 -2.633 18.535 1.00 96.81 209 MET A CA 1
ATOM 1552 C C . MET A 1 209 ? 3.275 -4.157 18.576 1.00 96.81 209 MET A C 1
ATOM 1554 O O . MET A 1 209 ? 2.500 -4.742 19.324 1.00 96.81 209 MET A O 1
ATOM 1558 N N . VAL A 1 210 ? 4.144 -4.791 17.783 1.00 95.19 210 VAL A N 1
ATOM 1559 C CA . VAL A 1 210 ? 4.314 -6.248 17.789 1.00 95.19 210 VAL A CA 1
ATOM 1560 C C . VAL A 1 210 ? 4.819 -6.707 19.154 1.00 95.19 210 VAL A C 1
ATOM 1562 O O . VAL A 1 210 ? 4.215 -7.594 19.747 1.00 95.19 210 VAL A O 1
ATOM 1565 N N . GLY A 1 211 ? 5.865 -6.066 19.686 1.00 91.69 211 GLY A N 1
ATOM 1566 C CA . GLY A 1 211 ? 6.419 -6.406 21.000 1.00 91.69 211 GLY A CA 1
ATOM 1567 C C . GLY A 1 211 ? 5.443 -6.197 22.163 1.00 91.69 211 GLY A C 1
ATOM 1568 O O . GLY A 1 211 ? 5.530 -6.897 23.166 1.00 91.69 211 GLY A O 1
ATOM 1569 N N . ALA A 1 212 ? 4.506 -5.259 22.027 1.00 92.31 212 ALA A N 1
ATOM 1570 C CA . ALA A 1 212 ? 3.466 -4.978 23.014 1.00 92.31 212 ALA A CA 1
ATOM 1571 C C . ALA A 1 212 ? 2.123 -5.677 22.722 1.00 92.31 212 ALA A C 1
ATOM 1573 O O . ALA A 1 212 ? 1.146 -5.420 23.423 1.00 92.31 212 ALA A O 1
ATOM 1574 N N . GLU A 1 213 ? 2.050 -6.506 21.676 1.00 95.31 213 GLU A N 1
ATOM 1575 C CA . GLU A 1 213 ? 0.834 -7.201 21.232 1.00 95.31 213 GLU A CA 1
ATOM 1576 C C . GLU A 1 213 ? -0.372 -6.265 20.986 1.00 95.31 213 GLU A C 1
ATOM 1578 O O . GLU A 1 213 ? -1.522 -6.591 21.279 1.00 95.31 213 GLU A O 1
ATOM 1583 N N . VAL A 1 214 ? -0.128 -5.078 20.415 1.00 94.06 214 VAL A N 1
ATOM 1584 C CA . VAL A 1 214 ? -1.161 -4.070 20.119 1.00 94.06 214 VAL A CA 1
ATOM 1585 C C . VAL A 1 214 ? -1.636 -4.198 18.658 1.00 94.06 214 VAL A C 1
ATOM 1587 O O . VAL A 1 214 ? -0.946 -3.750 17.741 1.00 94.06 214 VAL A O 1
ATOM 1590 N N . PRO A 1 215 ? -2.837 -4.751 18.385 1.00 92.00 215 PRO A N 1
ATOM 1591 C CA . PRO A 1 215 ? -3.227 -5.166 17.033 1.00 92.00 215 PRO A CA 1
ATOM 1592 C C . PRO A 1 215 ? -3.720 -3.995 16.183 1.00 92.00 215 PRO A C 1
ATOM 1594 O O . PRO A 1 215 ? -4.778 -3.449 16.493 1.00 92.00 215 PRO A O 1
ATOM 1597 N N . ARG A 1 216 ? -3.012 -3.615 15.111 1.00 95.19 216 ARG A N 1
ATOM 1598 C CA . ARG A 1 216 ? -3.307 -2.456 14.233 1.00 95.19 216 ARG A CA 1
ATOM 1599 C C . ARG A 1 216 ? -3.400 -2.832 12.749 1.00 95.19 216 ARG A C 1
ATOM 1601 O O . ARG A 1 216 ? -2.855 -3.849 12.343 1.00 95.19 216 ARG A O 1
ATOM 1608 N N . VAL A 1 217 ? -4.056 -1.990 11.937 1.00 96.81 217 VAL A N 1
ATOM 1609 C CA . VAL A 1 217 ? -4.160 -2.185 10.476 1.00 96.81 217 VAL A CA 1
ATOM 1610 C C . VAL A 1 217 ? -3.467 -1.056 9.714 1.00 96.81 217 VAL A C 1
ATOM 1612 O O . VAL A 1 217 ? -3.816 0.117 9.868 1.00 96.81 217 VAL A O 1
ATOM 1615 N N . PHE A 1 218 ? -2.535 -1.437 8.842 1.00 97.31 218 PHE A N 1
ATOM 1616 C CA . PHE A 1 218 ? -1.822 -0.553 7.924 1.00 97.31 218 PHE A CA 1
ATOM 1617 C C . PHE A 1 218 ? -2.173 -0.942 6.495 1.00 97.31 218 PHE A C 1
ATOM 1619 O O . PHE A 1 218 ? -1.975 -2.087 6.099 1.00 97.31 218 PHE A O 1
ATOM 1626 N N . VAL A 1 219 ? -2.690 0.004 5.715 1.00 97.25 219 VAL A N 1
ATOM 1627 C CA . VAL A 1 219 ? -2.932 -0.213 4.289 1.00 97.25 219 VAL A CA 1
ATOM 1628 C C . VAL A 1 219 ? -1.796 0.437 3.512 1.00 97.25 219 VAL A C 1
ATOM 1630 O O . VAL A 1 219 ? -1.806 1.650 3.297 1.00 97.25 219 VAL A O 1
ATOM 1633 N N . ASN A 1 220 ? -0.810 -0.373 3.119 1.00 95.94 220 ASN A N 1
ATOM 1634 C CA . ASN A 1 220 ? 0.275 0.058 2.241 1.00 95.94 220 ASN A CA 1
ATOM 1635 C C . ASN A 1 220 ? -0.185 -0.013 0.781 1.00 95.94 220 ASN A C 1
ATOM 1637 O O . ASN A 1 220 ? -0.319 -1.098 0.218 1.00 95.94 220 ASN A O 1
ATOM 1641 N N . ILE A 1 221 ? -0.432 1.141 0.163 1.00 95.06 221 ILE A N 1
ATOM 1642 C CA . ILE A 1 221 ? -0.650 1.212 -1.280 1.00 95.06 221 ILE A CA 1
ATOM 1643 C C . ILE A 1 221 ? 0.721 1.321 -1.947 1.00 95.06 221 ILE A C 1
ATOM 1645 O O . ILE A 1 221 ? 1.281 2.411 -2.072 1.00 95.06 221 ILE A O 1
ATOM 1649 N N . MET A 1 222 ? 1.264 0.169 -2.327 1.00 92.50 222 MET A N 1
ATOM 1650 C CA . MET A 1 222 ? 2.617 0.030 -2.865 1.00 92.50 222 MET A CA 1
ATOM 1651 C C . MET A 1 222 ? 2.778 0.807 -4.177 1.00 92.50 222 MET A C 1
ATOM 1653 O O . MET A 1 222 ? 1.945 0.716 -5.085 1.00 92.50 222 MET A O 1
ATOM 1657 N N . ARG A 1 223 ? 3.869 1.569 -4.281 1.00 87.88 223 ARG A N 1
ATOM 1658 C CA . ARG A 1 223 ? 4.273 2.288 -5.496 1.00 87.88 223 ARG A CA 1
ATOM 1659 C C . ARG A 1 223 ? 5.744 2.008 -5.805 1.00 87.88 223 ARG A C 1
ATOM 1661 O O . ARG A 1 223 ? 6.466 1.476 -4.970 1.00 87.88 223 ARG A O 1
ATOM 1668 N N . GLY A 1 224 ? 6.204 2.337 -7.008 1.00 81.81 224 GLY A N 1
ATOM 1669 C CA . GLY A 1 224 ? 7.567 2.010 -7.435 1.00 81.81 224 GLY A CA 1
ATOM 1670 C C . GLY A 1 224 ? 8.637 2.690 -6.585 1.00 81.81 224 GLY A C 1
ATOM 1671 O O . GLY A 1 224 ? 8.726 3.909 -6.630 1.00 81.81 224 GLY A O 1
ATOM 1672 N N . GLY A 1 225 ? 9.463 1.918 -5.872 1.00 82.94 225 GLY A N 1
ATOM 1673 C CA . GLY A 1 225 ? 10.693 2.362 -5.189 1.00 82.94 225 GLY A CA 1
ATOM 1674 C C . GLY A 1 225 ? 11.978 2.168 -6.026 1.00 82.94 225 GLY A C 1
ATOM 1675 O O . GLY A 1 225 ? 11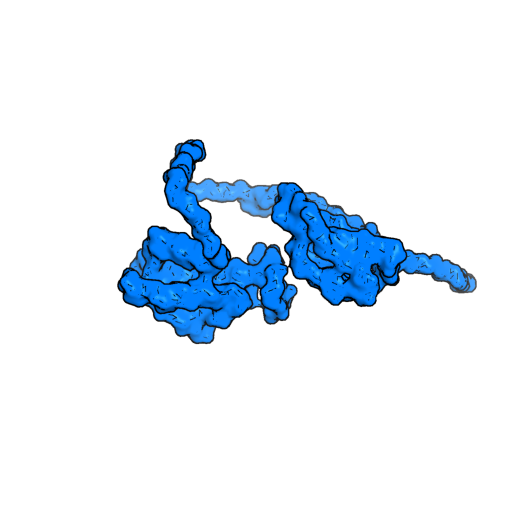.871 1.976 -7.246 1.00 82.94 225 GLY A O 1
ATOM 1676 N N . PRO A 1 226 ? 13.185 2.209 -5.402 1.00 83.44 226 PRO A N 1
ATOM 1677 C CA . PRO A 1 226 ? 13.470 2.558 -3.999 1.00 83.44 226 PRO A CA 1
ATOM 1678 C C . PRO A 1 226 ? 13.487 4.080 -3.743 1.00 83.44 226 PRO A C 1
ATOM 1680 O O . PRO A 1 226 ? 13.436 4.893 -4.667 1.00 83.44 226 PRO A O 1
ATOM 1683 N N . GLY A 1 227 ? 13.578 4.481 -2.470 1.00 83.19 227 GLY A N 1
ATOM 1684 C CA . GLY A 1 227 ? 13.608 5.894 -2.072 1.00 83.19 227 GLY A CA 1
ATOM 1685 C C . GLY A 1 227 ? 12.285 6.605 -2.373 1.00 83.19 227 GLY A C 1
ATOM 1686 O O . GLY A 1 227 ? 11.219 6.054 -2.117 1.00 83.19 227 GLY A O 1
ATOM 1687 N N . LEU A 1 228 ? 12.332 7.826 -2.927 1.00 82.81 228 LEU A N 1
ATOM 1688 C CA . LEU A 1 228 ? 11.109 8.543 -3.323 1.00 82.81 228 LEU A CA 1
ATOM 1689 C C . LEU A 1 228 ? 10.326 7.777 -4.397 1.00 82.81 228 LEU A C 1
ATOM 1691 O O . LEU A 1 228 ? 9.090 7.757 -4.353 1.00 82.81 228 LEU A O 1
ATOM 1695 N N . GLY A 1 229 ? 11.052 7.153 -5.328 1.00 83.81 229 GLY A N 1
ATOM 1696 C CA . GLY A 1 229 ? 10.463 6.317 -6.354 1.00 83.81 229 GLY A CA 1
ATOM 1697 C C . GLY A 1 229 ? 9.599 7.086 -7.361 1.00 83.81 229 GLY A C 1
ATOM 1698 O O . GLY A 1 229 ? 9.905 8.221 -7.728 1.00 83.81 229 GLY A O 1
ATOM 1699 N N . ASN A 1 230 ? 8.506 6.470 -7.812 1.00 81.88 230 ASN A N 1
ATOM 1700 C CA . ASN A 1 230 ? 7.463 7.107 -8.616 1.00 81.88 230 ASN A CA 1
ATOM 1701 C C . ASN A 1 230 ? 6.056 6.683 -8.154 1.00 81.88 230 ASN A C 1
ATOM 1703 O O . ASN A 1 230 ? 5.902 5.913 -7.213 1.00 81.88 230 ASN A O 1
ATOM 1707 N N . ILE A 1 231 ? 5.017 7.219 -8.801 1.00 85.06 231 ILE A N 1
ATOM 1708 C CA . ILE A 1 231 ? 3.610 6.937 -8.461 1.00 85.06 231 ILE A CA 1
ATOM 1709 C C . ILE A 1 231 ? 3.029 5.709 -9.177 1.00 85.06 231 ILE A C 1
ATOM 1711 O O . ILE A 1 231 ? 1.854 5.403 -8.993 1.00 85.06 231 ILE A O 1
ATOM 1715 N N . GLY A 1 232 ? 3.817 5.042 -10.023 1.00 81.94 232 GLY A N 1
ATOM 1716 C CA . GLY A 1 232 ? 3.393 3.840 -10.731 1.00 81.94 232 GLY A CA 1
ATOM 1717 C C . GLY A 1 232 ? 3.259 2.651 -9.776 1.00 81.94 232 GLY A C 1
ATOM 1718 O O . GLY A 1 232 ? 3.940 2.617 -8.747 1.00 81.94 232 GLY A O 1
ATOM 1719 N N . PRO A 1 233 ? 2.394 1.676 -10.093 1.00 83.94 233 PRO A N 1
ATOM 1720 C CA . PRO A 1 233 ? 2.203 0.503 -9.251 1.00 83.94 233 PRO A CA 1
ATOM 1721 C C . PRO A 1 233 ? 3.474 -0.354 -9.205 1.00 83.94 233 PRO A C 1
ATOM 1723 O O . PRO A 1 233 ? 4.165 -0.524 -10.213 1.00 83.94 233 PRO A O 1
ATOM 1726 N N . ALA A 1 234 ? 3.757 -0.918 -8.033 1.00 81.25 234 ALA A N 1
ATOM 1727 C CA . ALA A 1 234 ? 4.796 -1.923 -7.835 1.00 81.25 234 ALA A CA 1
ATOM 1728 C C . ALA A 1 234 ? 4.408 -2.869 -6.694 1.00 81.25 234 ALA A C 1
ATOM 1730 O O . ALA A 1 234 ? 3.477 -2.594 -5.942 1.00 81.25 234 ALA A O 1
ATOM 1731 N N . GLN A 1 235 ? 5.132 -3.980 -6.571 1.00 84.94 235 GLN A N 1
ATOM 1732 C CA . GLN A 1 235 ? 4.961 -4.973 -5.505 1.00 84.94 235 GLN A CA 1
ATOM 1733 C C . GLN A 1 235 ? 6.287 -5.227 -4.764 1.00 84.94 235 GLN A C 1
ATOM 1735 O O . GLN A 1 235 ? 6.574 -6.345 -4.362 1.00 84.94 235 GLN A O 1
ATOM 1740 N N . SER A 1 236 ? 7.108 -4.186 -4.609 1.00 81.94 236 SER A N 1
ATOM 1741 C CA . SER A 1 236 ? 8.487 -4.271 -4.102 1.00 81.94 236 SER A CA 1
ATOM 1742 C C . SER A 1 236 ? 8.653 -3.977 -2.603 1.00 81.94 236 SER A C 1
ATOM 1744 O O . SER A 1 236 ? 9.780 -3.926 -2.127 1.00 81.94 236 SER A O 1
ATOM 1746 N N . ASP A 1 237 ? 7.561 -3.745 -1.870 1.00 85.69 237 ASP A N 1
ATOM 1747 C CA . ASP A 1 237 ? 7.567 -3.431 -0.428 1.00 85.69 237 ASP A CA 1
ATOM 1748 C C . ASP A 1 237 ? 7.218 -4.662 0.444 1.00 85.69 237 ASP A C 1
ATOM 1750 O O . ASP A 1 237 ? 6.590 -4.500 1.495 1.00 85.69 237 ASP A O 1
ATOM 1754 N N . ILE A 1 238 ? 7.509 -5.878 -0.040 1.00 75.00 238 ILE A N 1
ATOM 1755 C CA . ILE A 1 238 ? 7.259 -7.140 0.683 1.00 75.00 238 ILE A CA 1
ATOM 1756 C C . ILE A 1 238 ? 8.303 -7.399 1.773 1.00 75.00 238 ILE A C 1
ATOM 1758 O O . ILE A 1 238 ? 9.476 -7.009 1.576 1.00 75.00 238 ILE A O 1
#

Sequence (238 aa):
MALDPKATKTEKPRPHLTEEFCKGCGRCVTACPKHCIELGDHIDPRSGLTPVTLDLEACSGCGLCFDACPEPFGLHPNDVEYEWEMSDPKEHFGPRPESSGPVADFIPDRKIPLPGDLQPLLIKGTYASAIGALVAGCRHFYGYPITPSTEGAELMAKVLPKLGGVFVQACSEVATVNHMYGAGGAGVRTLTFTSSPGLSLMLEGISYMVGAEVPRVFVNIMRGGPGLGNIGPAQSDI

Radius of gyration: 23.75 Å; chains: 1; bounding box: 85×40×59 Å

Secondary structure (DSSP, 8-state):
-PPPS-----PPPPEEE-GGG-----HHHHH-TT--EEE-SSPPTTT-S--EEE-SSS-----HHHHT-SSTTTEEETT---------HHHHH-SPPPP-SPPPP------PPP-TTPPP----HHHHHHHHHHHTT--EEEE---TTTHHHHHHHHHHGGGGT-EEEE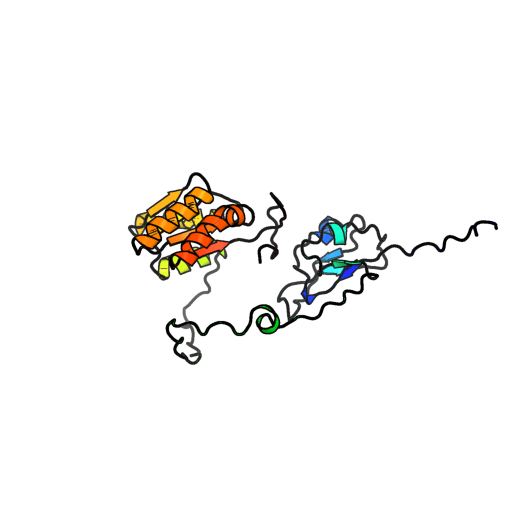-SSHHHHHHHHHHHHHTT--EEEEE-THHHHHHHHHHHHHHHTT---EEEE--BS-STT--SSB-----

pLDDT: mean 86.43, std 13.67, range [37.0, 98.56]